Protein AF-M1EEL1-F1 (afdb_monomer_lite)

Sequence (291 aa):
METTVSRPVLSPTHINATASETFTVLQERMRIVEEQTSSLRDDLIMLDFGEKRGQLESPKCLEEPVSQNIISPIQNEVICSGKPDILWKNCEFLVNRMCRLESLIQSLKMNIFRLQTEKDLNPQKTAFLKDRLNAIQEEHSKDLKLLHLEVMNLRQQLRDVKEEEDKAQEEVQRLTATLEIASETKKNAAIIEEELKTTKRKMNLKTQELRRQLSQEKYLRESLEKSASAMLFKIQEMESTVEVERKQVQILQQNCVALRSSIQTTQDLLAQEQQKKGELETSISQLKSDL

Secondary structure (DSSP, 8-state):
------------------HHHHHHHHHHHHHHHHHHHHHHHHHHHHHS--S------------------------------S-HHHHHHHHHHHHHHHHHHHHHHHHHHHHHHHHHHHHHH-HHHHHHHHHHHHHHHHHHHHHHHHHHHHHHHHHHHHHHHHHHHHHHHHHHHHHHHHHHHHHHHHHHHHHHHHHHHHHHHHHHHHHHHHHHHHHHHHHHHHHHHHHHHHHHHHHHHHHHHHHHHHHHHHHHHHHHHHHHHHHHHHHHHHHHHHHHHHHHHHHHHHHHH--

Radius of gyration: 94.37 Å; chains: 1; bounding box: 181×40×252 Å

Structure (mmCIF, N/CA/C/O backbone):
data_AF-M1EEL1-F1
#
_entry.id   AF-M1EEL1-F1
#
loop_
_atom_site.group_PDB
_atom_site.id
_atom_site.type_symbol
_atom_site.label_atom_id
_atom_site.label_alt_id
_atom_site.label_comp_id
_atom_site.label_asym_id
_atom_site.label_entity_id
_atom_site.label_seq_id
_atom_site.pdbx_PDB_ins_code
_atom_site.Cartn_x
_atom_site.Cartn_y
_atom_site.Cartn_z
_atom_site.occupancy
_atom_site.B_iso_or_equiv
_atom_site.auth_seq_id
_atom_site.auth_comp_id
_atom_site.auth_asym_id
_atom_site.auth_atom_id
_atom_site.pdbx_PDB_model_num
ATOM 1 N N . MET A 1 1 ? 11.932 -1.147 -112.556 1.00 39.34 1 MET A N 1
ATOM 2 C CA . MET A 1 1 ? 13.192 -0.385 -112.443 1.00 39.34 1 MET A CA 1
ATOM 3 C C . MET A 1 1 ? 13.190 0.232 -111.059 1.00 39.34 1 MET A C 1
ATOM 5 O O . MET A 1 1 ? 12.215 0.889 -110.748 1.00 39.34 1 MET A O 1
ATOM 9 N N . GLU A 1 2 ? 14.106 0.033 -110.133 1.00 41.56 2 GLU A N 1
ATOM 10 C CA . GLU A 1 2 ? 15.265 -0.838 -109.954 1.00 41.56 2 GLU A CA 1
ATOM 11 C C . GLU A 1 2 ? 15.422 -0.892 -108.428 1.00 41.56 2 GLU A C 1
ATOM 13 O O . GLU A 1 2 ? 15.371 0.136 -107.756 1.00 41.56 2 GLU A O 1
ATOM 18 N N . THR A 1 3 ? 15.537 -2.088 -107.866 1.00 43.44 3 THR A N 1
ATOM 19 C CA . THR A 1 3 ? 15.833 -2.305 -106.450 1.00 43.44 3 THR A CA 1
ATOM 20 C C . THR A 1 3 ? 17.287 -1.927 -106.178 1.00 43.44 3 THR A C 1
ATOM 22 O O . THR A 1 3 ? 18.191 -2.704 -106.486 1.00 43.44 3 THR A O 1
ATOM 25 N N . THR A 1 4 ? 17.536 -0.760 -105.587 1.00 47.16 4 THR A N 1
ATOM 26 C CA . THR A 1 4 ? 18.852 -0.415 -105.038 1.00 47.16 4 THR A CA 1
ATOM 27 C C . THR A 1 4 ? 18.985 -1.002 -103.635 1.00 47.16 4 THR A C 1
ATOM 29 O O . THR A 1 4 ? 18.535 -0.454 -102.632 1.00 47.16 4 THR A O 1
ATOM 32 N N . VAL A 1 5 ? 19.587 -2.189 -103.574 1.00 43.41 5 VAL A N 1
ATOM 33 C CA . VAL A 1 5 ? 19.966 -2.857 -102.328 1.00 43.41 5 VAL A CA 1
ATOM 34 C C . VAL A 1 5 ? 21.185 -2.130 -101.758 1.00 43.41 5 VAL A C 1
ATOM 36 O O . VAL A 1 5 ? 22.318 -2.359 -102.179 1.00 43.41 5 VAL A O 1
ATOM 39 N N . SER A 1 6 ? 20.956 -1.223 -100.810 1.00 48.62 6 SER A N 1
ATOM 40 C CA . SER A 1 6 ? 22.028 -0.591 -100.039 1.00 48.62 6 SER A CA 1
ATOM 41 C C . SER A 1 6 ? 22.681 -1.633 -99.129 1.00 48.62 6 SER A C 1
ATOM 43 O O . SER A 1 6 ? 22.066 -2.156 -98.202 1.00 48.62 6 SER A O 1
ATOM 45 N N . ARG A 1 7 ? 23.936 -1.964 -99.439 1.00 47.84 7 ARG A N 1
ATOM 46 C CA . ARG A 1 7 ? 24.800 -2.898 -98.704 1.00 47.84 7 ARG A CA 1
ATOM 47 C C . ARG A 1 7 ? 24.886 -2.493 -97.219 1.00 47.84 7 ARG A C 1
ATOM 49 O O . ARG A 1 7 ? 25.080 -1.306 -96.954 1.00 47.84 7 ARG A O 1
ATOM 56 N N . PRO A 1 8 ? 24.806 -3.425 -96.251 1.00 48.38 8 PRO A N 1
ATOM 57 C CA . PRO A 1 8 ? 25.023 -3.090 -94.849 1.00 48.38 8 PRO A CA 1
ATOM 58 C C . PRO A 1 8 ? 26.448 -2.561 -94.676 1.00 48.38 8 PRO A C 1
ATOM 60 O O . PRO A 1 8 ? 27.414 -3.239 -95.038 1.00 48.38 8 PRO A O 1
ATOM 63 N N . VAL A 1 9 ? 26.584 -1.348 -94.142 1.00 46.69 9 VAL A N 1
ATOM 64 C CA . VAL A 1 9 ? 27.875 -0.831 -93.687 1.00 46.69 9 VAL A CA 1
ATOM 65 C C . VAL A 1 9 ? 28.239 -1.635 -92.445 1.00 46.69 9 VAL A C 1
ATOM 67 O O . VAL A 1 9 ? 27.630 -1.477 -91.391 1.00 46.69 9 VAL A O 1
ATOM 70 N N . LEU A 1 10 ? 29.198 -2.548 -92.591 1.00 39.78 10 LEU A N 1
ATOM 71 C CA . LEU A 1 10 ? 29.833 -3.204 -91.457 1.00 39.78 10 LEU A CA 1
ATOM 72 C C . LEU A 1 10 ? 30.597 -2.126 -90.685 1.00 39.78 10 LEU A C 1
ATOM 74 O O . LEU A 1 10 ? 31.664 -1.684 -91.110 1.00 39.78 10 LEU A O 1
ATOM 78 N N . SER A 1 11 ? 30.019 -1.670 -89.576 1.00 40.38 11 SER A N 1
ATOM 79 C CA . SER A 1 11 ? 30.713 -0.849 -88.589 1.00 40.38 11 SER A CA 1
ATOM 80 C C . SER A 1 11 ? 31.994 -1.577 -88.171 1.00 40.38 11 SER A C 1
ATOM 82 O O . SER A 1 11 ? 31.912 -2.771 -87.866 1.00 40.38 11 SER A O 1
ATOM 84 N N . PRO A 1 12 ? 33.167 -0.919 -88.141 1.00 38.28 12 PRO A N 1
ATOM 85 C CA . PRO A 1 12 ? 34.382 -1.555 -87.659 1.00 38.28 12 PRO A CA 1
ATOM 86 C C . PRO A 1 12 ? 34.146 -2.067 -86.239 1.00 38.28 12 PRO A C 1
ATOM 88 O O . PRO A 1 12 ? 33.848 -1.292 -85.329 1.00 38.28 12 PRO A O 1
ATOM 91 N N . THR A 1 13 ? 34.243 -3.381 -86.060 1.00 35.94 13 THR A N 1
ATOM 92 C CA . THR A 1 13 ? 34.217 -4.030 -84.755 1.00 35.94 13 THR A CA 1
ATOM 93 C C . THR A 1 13 ? 35.353 -3.433 -83.926 1.00 35.94 13 THR A C 1
ATOM 95 O O . THR A 1 13 ? 36.520 -3.750 -84.152 1.00 35.94 13 THR A O 1
ATOM 98 N N . HIS A 1 14 ? 35.032 -2.531 -82.995 1.00 46.16 14 HIS A N 1
ATOM 99 C CA . HIS A 1 14 ? 35.972 -2.071 -81.976 1.00 46.16 14 HIS A CA 1
ATOM 100 C C . HIS A 1 14 ? 36.248 -3.251 -81.044 1.00 46.16 14 HIS A C 1
ATOM 102 O O . HIS A 1 14 ? 35.584 -3.450 -80.028 1.00 46.16 14 HIS A O 1
ATOM 108 N N . ILE A 1 15 ? 37.212 -4.082 -81.434 1.00 39.94 15 ILE A N 1
ATOM 109 C CA . ILE A 1 15 ? 37.831 -5.052 -80.543 1.00 39.94 15 ILE A CA 1
ATOM 110 C C . ILE A 1 15 ? 38.619 -4.210 -7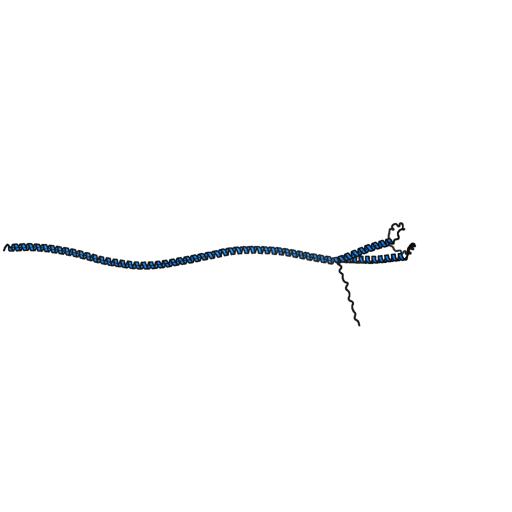9.540 1.00 39.94 15 ILE A C 1
ATOM 112 O O . ILE A 1 15 ? 39.737 -3.777 -79.813 1.00 39.94 15 ILE A O 1
ATOM 116 N N . ASN A 1 16 ? 37.986 -3.910 -78.406 1.00 44.41 16 ASN A N 1
ATOM 117 C CA . ASN A 1 16 ? 38.633 -3.324 -77.241 1.00 44.41 16 ASN A CA 1
ATOM 118 C C . ASN A 1 16 ? 39.598 -4.366 -76.664 1.00 44.41 16 ASN A C 1
ATOM 120 O O . ASN A 1 16 ? 39.286 -5.024 -75.677 1.00 44.41 16 ASN A O 1
ATOM 124 N N . ALA A 1 17 ? 40.755 -4.541 -77.300 1.00 46.72 17 ALA A N 1
ATOM 125 C CA . ALA A 1 17 ? 41.897 -5.132 -76.628 1.00 46.72 17 ALA A CA 1
ATOM 126 C C . ALA A 1 17 ? 42.249 -4.197 -75.467 1.00 46.72 17 ALA A C 1
ATOM 128 O O . ALA A 1 17 ? 42.464 -2.996 -75.665 1.00 46.72 17 ALA A O 1
ATOM 129 N N . THR A 1 18 ? 42.254 -4.724 -74.246 1.00 54.72 18 THR A N 1
ATOM 130 C CA . THR A 1 18 ? 42.588 -3.961 -73.039 1.00 54.72 18 THR A CA 1
ATOM 131 C C . THR A 1 18 ? 43.957 -3.301 -73.256 1.00 54.72 18 THR A C 1
ATOM 133 O O . THR A 1 18 ? 44.824 -3.892 -73.902 1.00 54.72 18 THR A O 1
ATOM 136 N N . ALA A 1 19 ? 44.201 -2.082 -72.754 1.00 61.38 19 ALA A N 1
ATOM 137 C CA . ALA A 1 19 ? 45.475 -1.374 -72.990 1.00 61.38 19 ALA A CA 1
ATOM 138 C C . ALA A 1 19 ? 46.714 -2.240 -72.657 1.00 61.38 19 ALA A C 1
ATOM 140 O O . ALA A 1 19 ? 47.739 -2.159 -73.331 1.00 61.38 19 ALA A O 1
ATOM 141 N N . SER A 1 20 ? 46.575 -3.133 -71.670 1.00 57.72 20 SER A N 1
ATOM 142 C CA . SER A 1 20 ? 47.573 -4.140 -71.297 1.00 57.72 20 SER A CA 1
ATOM 143 C C . SER A 1 20 ? 47.786 -5.223 -72.368 1.00 57.72 20 SER A C 1
ATOM 145 O O . SER A 1 20 ? 48.928 -5.532 -72.693 1.00 57.72 20 SER A O 1
ATOM 147 N N . GLU A 1 21 ? 46.726 -5.747 -72.982 1.00 65.81 21 GLU A N 1
ATOM 148 C CA . GLU A 1 21 ? 46.805 -6.766 -74.040 1.00 65.81 21 GLU A CA 1
ATOM 149 C C . GLU A 1 21 ? 47.429 -6.187 -75.320 1.00 65.81 21 GLU A C 1
ATOM 151 O O . GLU A 1 21 ? 48.332 -6.783 -75.906 1.00 65.81 21 GLU A O 1
ATOM 156 N N . THR A 1 22 ? 47.041 -4.966 -75.704 1.00 71.44 22 THR A N 1
ATOM 157 C CA . THR A 1 22 ? 47.619 -4.263 -76.866 1.00 71.44 22 THR A CA 1
ATOM 158 C C . THR A 1 22 ? 49.118 -4.000 -76.688 1.00 71.44 22 THR A C 1
ATOM 160 O O . THR A 1 22 ? 49.892 -4.130 -77.639 1.00 71.44 22 THR A O 1
ATOM 163 N N . PHE A 1 23 ? 49.544 -3.676 -75.464 1.00 77.50 23 PHE A N 1
ATOM 164 C CA . PHE A 1 23 ? 50.952 -3.470 -75.133 1.00 77.50 23 PHE A CA 1
ATOM 165 C C . PHE A 1 23 ? 51.772 -4.763 -75.263 1.00 77.50 23 PHE A C 1
ATOM 167 O O . PHE A 1 23 ? 52.839 -4.745 -75.875 1.00 77.50 23 PHE A O 1
ATOM 174 N N . THR A 1 24 ? 51.254 -5.896 -74.773 1.00 82.44 24 THR A N 1
ATOM 175 C CA . THR A 1 24 ? 51.952 -7.194 -74.880 1.00 82.44 24 THR A CA 1
ATOM 176 C C . THR A 1 24 ? 52.150 -7.647 -76.330 1.00 82.44 24 THR A C 1
ATOM 178 O O . THR A 1 24 ? 53.240 -8.078 -76.699 1.00 82.44 24 THR A O 1
ATOM 181 N N . VAL A 1 25 ? 51.139 -7.473 -77.191 1.00 85.12 25 VAL A N 1
ATOM 182 C CA . VAL A 1 25 ? 51.232 -7.814 -78.623 1.00 85.12 25 VAL A CA 1
ATOM 183 C C . VAL A 1 25 ? 52.229 -6.910 -79.354 1.00 85.12 25 VAL A C 1
ATOM 185 O O . VAL A 1 25 ? 52.955 -7.374 -80.235 1.00 85.12 25 VAL A O 1
ATOM 188 N N . LEU A 1 26 ? 52.285 -5.621 -79.004 1.00 86.94 26 LEU A N 1
ATOM 189 C CA . LEU A 1 26 ? 53.246 -4.687 -79.589 1.00 86.94 26 LEU A CA 1
ATOM 190 C C . LEU A 1 26 ? 54.686 -5.038 -79.192 1.00 86.94 26 LEU A C 1
ATOM 192 O O . LEU A 1 26 ? 55.566 -5.044 -80.051 1.00 86.94 26 LEU A O 1
ATOM 196 N N . GLN A 1 27 ? 54.906 -5.379 -77.922 1.00 87.81 27 GLN A N 1
ATOM 197 C CA . GLN A 1 27 ? 56.208 -5.791 -77.399 1.00 87.81 27 GLN A CA 1
ATOM 198 C C . GLN A 1 27 ? 56.733 -7.057 -78.091 1.00 87.81 27 GLN A C 1
ATOM 200 O O . GLN A 1 27 ? 57.901 -7.112 -78.472 1.00 87.81 27 GLN A O 1
ATOM 205 N N . GLU A 1 28 ? 55.870 -8.049 -78.310 1.00 90.06 28 GLU A N 1
ATOM 206 C CA . GLU A 1 28 ? 56.248 -9.276 -79.018 1.00 90.06 28 GLU A CA 1
ATOM 207 C C . GLU A 1 28 ? 56.627 -8.999 -80.479 1.00 90.06 28 GLU A C 1
ATOM 209 O O . GLU A 1 28 ? 57.643 -9.479 -80.976 1.00 90.06 28 GLU A O 1
ATOM 214 N N . ARG A 1 29 ? 55.866 -8.143 -81.171 1.00 88.94 29 ARG A N 1
ATOM 215 C CA . ARG A 1 29 ? 56.195 -7.746 -82.548 1.00 88.94 29 ARG A CA 1
ATOM 216 C C . ARG A 1 29 ? 57.507 -6.969 -82.643 1.00 88.94 29 ARG A C 1
ATOM 218 O O . ARG A 1 29 ? 58.224 -7.143 -83.624 1.00 88.94 29 ARG A O 1
ATOM 225 N N . MET A 1 30 ? 57.825 -6.131 -81.655 1.00 90.62 30 MET A N 1
ATOM 226 C CA . MET A 1 30 ? 59.124 -5.453 -81.581 1.00 90.62 30 MET A CA 1
ATOM 227 C C . MET A 1 30 ? 60.267 -6.460 -81.462 1.00 90.62 30 MET A C 1
ATOM 229 O O . MET A 1 30 ? 61.211 -6.380 -82.242 1.00 90.62 30 MET A O 1
ATOM 233 N N . ARG A 1 31 ? 60.136 -7.454 -80.575 1.00 92.38 31 ARG A N 1
ATOM 234 C CA . ARG A 1 31 ? 61.127 -8.528 -80.421 1.00 92.38 31 ARG A CA 1
ATOM 235 C C . ARG A 1 31 ? 61.349 -9.294 -81.727 1.00 92.38 31 ARG A C 1
ATOM 237 O O . ARG A 1 31 ? 62.488 -9.497 -82.133 1.00 92.38 31 ARG A O 1
ATOM 244 N N . ILE A 1 32 ? 60.267 -9.667 -82.414 1.00 90.56 32 ILE A N 1
ATOM 245 C CA . ILE A 1 32 ? 60.349 -10.351 -83.714 1.00 90.56 32 ILE A CA 1
ATOM 246 C C . ILE A 1 32 ? 61.098 -9.483 -84.729 1.00 90.56 32 ILE A C 1
ATOM 248 O O . ILE A 1 32 ? 61.941 -9.983 -85.466 1.00 90.56 32 ILE A O 1
ATOM 252 N N . VAL A 1 33 ? 60.824 -8.178 -84.777 1.00 92.06 33 VAL A N 1
ATOM 253 C CA . VAL A 1 33 ? 61.540 -7.260 -85.673 1.00 92.06 33 VAL A CA 1
ATOM 254 C C . VAL A 1 33 ? 63.023 -7.159 -85.308 1.00 92.06 33 VAL A C 1
ATOM 256 O O . VAL A 1 33 ? 63.852 -7.191 -86.213 1.00 92.06 33 VAL A O 1
ATOM 259 N N . GLU A 1 34 ? 63.385 -7.091 -84.028 1.00 91.25 34 GLU A N 1
ATOM 260 C CA . GLU A 1 34 ? 64.785 -7.081 -83.570 1.00 91.25 34 GLU A CA 1
ATOM 261 C C . GLU A 1 34 ? 65.537 -8.354 -83.987 1.00 91.25 34 GLU A C 1
ATOM 263 O O . GLU A 1 34 ? 66.653 -8.281 -84.512 1.00 91.25 34 GLU A O 1
ATOM 268 N N . GLU A 1 35 ? 64.904 -9.516 -83.828 1.00 92.44 35 GLU A N 1
ATOM 269 C CA . GLU A 1 35 ? 65.450 -10.812 -84.237 1.00 92.44 35 GLU A CA 1
ATOM 270 C C . GLU A 1 35 ? 65.590 -10.906 -85.764 1.00 92.44 35 GLU A C 1
ATOM 272 O O . GLU A 1 35 ? 66.657 -11.245 -86.279 1.00 92.44 35 GLU A O 1
ATOM 277 N N . GLN A 1 36 ? 64.552 -10.520 -86.512 1.00 90.31 36 GLN A N 1
ATOM 278 C CA . GLN A 1 36 ? 64.561 -10.522 -87.977 1.00 90.31 36 GLN A CA 1
ATOM 279 C C . GLN A 1 36 ? 65.584 -9.541 -88.559 1.00 90.31 36 GLN A C 1
ATOM 281 O O . GLN A 1 36 ? 66.192 -9.847 -89.587 1.00 90.31 36 GLN A O 1
ATOM 286 N N . THR A 1 37 ? 65.796 -8.398 -87.898 1.00 90.12 37 THR A N 1
ATOM 287 C CA . THR A 1 37 ? 66.831 -7.409 -88.243 1.00 90.12 37 THR A CA 1
ATOM 288 C C . THR A 1 37 ? 68.227 -7.961 -87.983 1.00 90.12 37 THR A C 1
ATOM 290 O O . THR A 1 37 ? 69.121 -7.783 -88.807 1.00 90.12 37 THR A O 1
ATOM 293 N N . SER A 1 38 ? 68.424 -8.638 -86.850 1.00 89.75 38 SER A N 1
ATOM 294 C CA . SER A 1 38 ? 69.710 -9.247 -86.494 1.00 89.75 38 SER A CA 1
ATOM 295 C C . SER A 1 38 ? 70.061 -10.372 -87.463 1.00 89.75 38 SER A C 1
ATOM 297 O O . SER A 1 38 ? 71.132 -10.355 -88.052 1.00 89.75 38 SER A O 1
ATOM 299 N N . SER A 1 39 ? 69.108 -11.253 -87.767 1.00 90.19 39 SER A N 1
ATOM 300 C CA . SER A 1 39 ? 69.320 -12.303 -88.763 1.00 90.19 39 SER A CA 1
ATOM 301 C C . SER A 1 39 ? 69.501 -11.749 -90.188 1.00 90.19 39 SER A C 1
ATOM 303 O O . SER A 1 39 ? 70.282 -12.307 -90.947 1.00 90.19 39 SER A O 1
ATOM 305 N N . LEU A 1 40 ? 68.848 -10.639 -90.568 1.00 88.00 40 LEU A N 1
ATOM 306 C CA . LEU A 1 40 ? 69.101 -9.990 -91.866 1.00 88.00 40 LEU A CA 1
ATOM 307 C C . LEU A 1 40 ? 70.526 -9.418 -91.939 1.00 88.00 40 LEU A C 1
ATOM 309 O O . LEU A 1 40 ? 71.156 -9.464 -92.991 1.00 88.00 40 LEU A O 1
ATOM 313 N N . ARG A 1 41 ? 71.035 -8.882 -90.826 1.00 85.44 41 ARG A N 1
ATOM 314 C CA . ARG A 1 41 ? 72.421 -8.415 -90.712 1.00 85.44 41 ARG A CA 1
ATOM 315 C C . ARG A 1 41 ? 73.402 -9.572 -90.865 1.00 85.44 41 ARG A C 1
ATOM 317 O O . ARG A 1 41 ? 74.374 -9.423 -91.594 1.00 85.44 41 ARG A O 1
ATOM 324 N N . ASP A 1 42 ? 73.134 -10.701 -90.221 1.00 87.19 42 ASP A N 1
ATOM 325 C CA . ASP A 1 42 ? 73.977 -11.892 -90.329 1.00 87.19 42 ASP A CA 1
ATOM 326 C C . ASP A 1 42 ? 73.990 -12.433 -91.769 1.00 87.19 42 ASP A C 1
ATOM 328 O O . ASP A 1 42 ? 75.058 -12.747 -92.291 1.00 87.19 42 ASP A O 1
ATOM 332 N N . ASP A 1 43 ? 72.839 -12.443 -92.455 1.00 84.69 43 ASP A N 1
ATOM 333 C CA . ASP A 1 43 ? 72.750 -12.797 -93.879 1.00 84.69 43 ASP A CA 1
ATOM 334 C C . ASP A 1 43 ? 73.552 -11.834 -94.772 1.00 84.69 43 ASP A C 1
ATOM 336 O O . ASP A 1 43 ? 74.221 -12.267 -95.711 1.00 84.69 43 ASP A O 1
ATOM 340 N N . LEU A 1 44 ? 73.510 -10.528 -94.481 1.00 81.88 44 LEU A N 1
ATOM 341 C CA . LEU A 1 44 ? 74.295 -9.514 -95.193 1.00 81.88 44 LEU A CA 1
ATOM 342 C C . LEU A 1 44 ? 75.803 -9.696 -94.968 1.00 81.88 44 LEU A C 1
ATOM 344 O O . LEU A 1 44 ? 76.566 -9.578 -95.921 1.00 81.88 44 LEU A O 1
ATOM 348 N N . ILE A 1 45 ? 76.225 -10.022 -93.742 1.00 81.94 45 ILE A N 1
ATOM 349 C CA . ILE A 1 45 ? 77.628 -10.312 -93.399 1.00 81.94 45 ILE A CA 1
ATOM 350 C C . ILE A 1 45 ? 78.101 -11.597 -94.091 1.00 81.94 45 ILE A C 1
ATOM 352 O O . ILE A 1 45 ? 79.220 -11.656 -94.585 1.00 81.94 45 ILE A O 1
ATOM 356 N N . MET A 1 46 ? 77.254 -12.624 -94.160 1.00 76.06 46 MET A N 1
ATOM 357 C CA . MET A 1 46 ? 77.567 -13.901 -94.811 1.00 76.06 46 MET A CA 1
ATOM 358 C C . MET A 1 46 ? 77.764 -13.760 -96.329 1.00 76.06 46 MET A C 1
ATOM 360 O O . MET A 1 46 ? 78.528 -14.514 -96.931 1.00 76.06 46 MET A O 1
ATOM 364 N N . LEU A 1 47 ? 77.067 -12.806 -96.952 1.00 69.25 47 LEU A N 1
ATOM 365 C CA . LEU A 1 47 ? 77.212 -12.475 -98.371 1.00 69.25 47 LEU A CA 1
ATOM 366 C C . LEU A 1 47 ? 78.403 -11.547 -98.653 1.00 69.25 47 LEU A C 1
ATOM 368 O O . LEU A 1 47 ? 78.790 -11.403 -99.815 1.00 69.25 47 LEU A O 1
ATOM 372 N N . ASP A 1 48 ? 79.000 -10.955 -97.616 1.00 60.09 48 ASP A N 1
ATOM 373 C CA . ASP A 1 48 ? 80.249 -10.211 -97.713 1.00 60.09 48 ASP A CA 1
ATOM 374 C C . ASP A 1 48 ? 81.404 -11.220 -97.845 1.00 60.09 48 ASP A C 1
ATOM 376 O O . ASP A 1 48 ? 81.840 -11.859 -96.886 1.00 60.09 48 ASP A O 1
ATOM 380 N N . PHE A 1 49 ? 81.851 -11.449 -99.082 1.00 51.25 49 PHE A N 1
ATOM 381 C CA . PHE A 1 49 ? 82.954 -12.355 -99.400 1.00 51.25 49 PHE A CA 1
ATOM 382 C C . PHE A 1 49 ? 84.222 -11.946 -98.630 1.00 51.25 49 PHE A C 1
ATOM 384 O O . PHE A 1 49 ? 84.900 -10.979 -98.979 1.00 51.25 49 PHE A O 1
ATOM 391 N N . GLY A 1 50 ? 84.548 -12.701 -97.581 1.00 43.62 50 GLY A N 1
ATOM 392 C CA . GLY A 1 50 ? 85.734 -12.484 -96.760 1.00 43.62 50 GLY A CA 1
ATOM 393 C C . GLY A 1 50 ? 87.054 -12.620 -97.531 1.00 43.62 50 GLY A C 1
ATOM 394 O O . GLY A 1 50 ? 87.208 -13.485 -98.389 1.00 43.62 50 GLY A O 1
ATOM 395 N N . GLU A 1 51 ? 88.016 -11.781 -97.123 1.00 43.59 51 GLU A N 1
ATOM 396 C CA . GLU A 1 51 ? 89.457 -11.801 -97.438 1.00 43.59 51 GLU A CA 1
ATOM 397 C C . GLU A 1 51 ? 89.932 -11.214 -98.786 1.00 43.59 51 GLU A C 1
ATOM 399 O O . GLU A 1 51 ? 90.485 -11.902 -99.640 1.00 43.59 51 GLU A O 1
ATOM 404 N N . LYS A 1 52 ? 89.829 -9.880 -98.931 1.00 48.66 52 LYS A N 1
ATOM 405 C CA . LYS A 1 52 ? 90.956 -8.957 -99.245 1.00 48.66 52 LYS A CA 1
ATOM 406 C C . LYS A 1 52 ? 90.440 -7.552 -99.582 1.00 48.66 52 LYS A C 1
ATOM 408 O O . LYS A 1 52 ? 90.249 -7.197 -100.742 1.00 48.66 52 LYS A O 1
ATOM 413 N N . ARG A 1 53 ? 90.353 -6.683 -98.578 1.00 43.91 53 ARG A N 1
ATOM 414 C CA . ARG A 1 53 ? 90.637 -5.260 -98.792 1.00 43.91 53 ARG A CA 1
ATOM 415 C C . ARG A 1 53 ? 91.344 -4.734 -97.551 1.00 43.91 53 ARG A C 1
ATOM 417 O O . ARG A 1 53 ? 90.744 -4.567 -96.497 1.00 43.91 53 ARG A O 1
ATOM 424 N N . GLY A 1 54 ? 92.661 -4.592 -97.674 1.00 36.47 54 GLY A N 1
ATOM 425 C CA . GLY A 1 54 ? 93.467 -3.900 -96.682 1.00 36.47 54 GLY A CA 1
ATOM 426 C C . GLY A 1 54 ? 93.030 -2.441 -96.566 1.00 36.47 54 GLY A C 1
ATOM 427 O O . GLY A 1 54 ? 92.580 -1.856 -97.547 1.00 36.47 54 GLY A O 1
ATOM 428 N N . GLN A 1 55 ? 93.162 -1.922 -95.345 1.00 44.66 55 GLN A N 1
ATOM 429 C CA . GLN A 1 55 ? 93.305 -0.512 -94.973 1.00 44.66 55 GLN A CA 1
ATOM 430 C C . GLN A 1 55 ? 92.574 0.502 -95.864 1.00 44.66 55 GLN A C 1
ATOM 432 O O . GLN A 1 55 ? 93.097 0.962 -96.875 1.00 44.66 55 GLN A O 1
ATOM 437 N N . LEU A 1 56 ? 91.423 0.965 -95.386 1.00 39.25 56 LEU A N 1
ATOM 438 C CA . LEU A 1 56 ? 91.032 2.351 -95.594 1.00 39.25 56 LEU A CA 1
ATOM 439 C C . LEU A 1 56 ? 90.740 2.965 -94.231 1.00 39.25 56 LEU A C 1
ATOM 441 O O . LEU A 1 56 ? 89.786 2.610 -93.541 1.00 39.25 56 LEU A O 1
ATOM 445 N N . GLU A 1 57 ? 91.660 3.839 -93.839 1.00 32.69 57 GLU A N 1
ATOM 446 C CA . GLU A 1 57 ? 91.487 4.804 -92.769 1.00 32.69 57 GLU A CA 1
ATOM 447 C C . GLU A 1 57 ? 90.197 5.609 -92.956 1.00 32.69 57 GLU A C 1
ATOM 449 O O . GLU A 1 57 ? 89.692 5.803 -94.062 1.00 32.69 57 GLU A O 1
ATOM 454 N N . SER A 1 58 ? 89.694 6.099 -91.827 1.00 38.31 58 SER A N 1
ATOM 455 C CA . SER A 1 58 ? 88.563 7.013 -91.708 1.00 38.31 58 SER A CA 1
ATOM 456 C C . SER A 1 58 ? 88.631 8.193 -92.694 1.00 38.31 58 SER A C 1
ATOM 458 O O . SER A 1 58 ? 89.545 9.014 -92.585 1.00 38.31 58 SER A O 1
ATOM 460 N N . PRO A 1 59 ? 87.617 8.391 -93.557 1.00 34.66 59 PRO A N 1
ATOM 461 C CA . PRO A 1 59 ? 87.341 9.694 -94.129 1.00 34.66 59 PRO A CA 1
ATOM 462 C C . PRO A 1 59 ? 86.491 10.474 -93.127 1.00 34.66 59 PRO A C 1
ATOM 464 O O . PRO A 1 59 ? 85.298 10.229 -92.934 1.00 34.66 59 PRO A O 1
ATOM 467 N N . LYS A 1 60 ? 87.141 11.429 -92.464 1.00 30.11 60 LYS A N 1
ATOM 468 C CA . LYS A 1 60 ? 86.461 12.602 -91.928 1.00 30.11 60 LYS A CA 1
ATOM 469 C C . LYS A 1 60 ? 85.685 13.301 -93.044 1.00 30.11 60 LYS A C 1
ATOM 471 O O . LYS A 1 60 ? 86.188 13.446 -94.151 1.00 30.11 60 LYS A O 1
ATOM 476 N N . CYS A 1 61 ? 84.581 13.891 -92.600 1.00 27.78 61 CYS A N 1
ATOM 477 C CA . CYS A 1 61 ? 83.861 15.011 -93.192 1.00 27.78 61 CYS A CA 1
ATOM 478 C C . CYS A 1 61 ? 82.998 14.733 -94.426 1.00 27.78 61 CYS A C 1
ATOM 480 O O . CYS A 1 61 ? 83.500 14.569 -95.526 1.00 27.78 61 CYS A O 1
ATOM 482 N N . LEU A 1 62 ? 81.688 14.858 -94.167 1.00 40.72 62 LEU A N 1
ATOM 483 C CA . LEU A 1 62 ? 80.823 15.896 -94.740 1.00 40.72 62 LEU A CA 1
ATOM 484 C C . LEU A 1 62 ? 80.790 15.981 -96.260 1.00 40.72 62 LEU A C 1
ATOM 486 O O . LEU A 1 62 ? 81.741 16.446 -96.869 1.00 40.72 62 LEU A O 1
ATOM 490 N N . GLU A 1 63 ? 79.599 15.780 -96.811 1.00 28.53 63 GLU A N 1
ATOM 491 C CA . GLU A 1 63 ? 79.171 16.598 -97.937 1.00 28.53 63 GLU A CA 1
ATOM 492 C C . GLU A 1 63 ? 77.646 16.747 -97.931 1.00 28.53 63 GLU A C 1
ATOM 494 O O . GLU A 1 63 ? 76.897 15.799 -98.133 1.00 28.53 63 GLU A O 1
ATOM 499 N N . GLU A 1 64 ? 77.187 17.973 -97.706 1.00 35.44 64 GLU A N 1
ATOM 500 C CA . GLU A 1 64 ? 76.525 18.675 -98.804 1.00 35.44 64 GLU A CA 1
ATOM 501 C C . GLU A 1 64 ? 77.480 19.813 -99.198 1.00 35.44 64 GLU A C 1
ATOM 503 O O . GLU A 1 64 ? 78.002 20.485 -98.302 1.00 35.44 64 GLU A O 1
ATOM 508 N N . PRO A 1 65 ? 77.778 20.005 -100.498 1.00 43.59 65 PRO A N 1
ATOM 509 C CA . PRO A 1 65 ? 76.752 20.423 -101.446 1.00 43.59 65 PRO A CA 1
ATOM 510 C C . PRO A 1 65 ? 76.791 19.761 -102.837 1.00 43.59 65 PRO A C 1
ATOM 512 O O . PRO A 1 65 ? 77.723 19.085 -103.257 1.00 43.59 65 PRO A O 1
ATOM 515 N N . VAL A 1 66 ? 75.712 20.054 -103.558 1.00 42.56 66 VAL A N 1
ATOM 516 C CA . VAL A 1 66 ? 75.396 19.780 -104.961 1.00 42.56 66 VAL A CA 1
ATOM 517 C C . VAL A 1 66 ? 76.589 19.943 -105.915 1.00 42.56 66 VAL A C 1
ATOM 519 O O . VAL A 1 66 ? 76.971 21.050 -106.287 1.00 42.56 66 VAL A O 1
ATOM 522 N N . SER A 1 67 ? 77.075 18.816 -106.430 1.00 44.78 67 SER A N 1
ATOM 523 C CA . SER A 1 67 ? 77.539 18.686 -107.812 1.00 44.78 67 SER A CA 1
ATOM 524 C C . SER A 1 67 ? 77.222 17.268 -108.288 1.00 44.78 67 SER A C 1
ATOM 526 O O . SER A 1 67 ? 77.594 16.273 -107.670 1.00 44.78 67 SER A O 1
ATOM 528 N N . GLN A 1 68 ? 76.416 17.184 -109.346 1.00 46.84 68 GLN A N 1
ATOM 529 C CA . GLN A 1 68 ? 75.984 15.935 -109.963 1.00 46.84 68 GLN A CA 1
ATOM 530 C C . GLN A 1 68 ? 77.179 15.288 -110.665 1.00 46.84 68 GLN A C 1
ATOM 532 O O . GLN A 1 68 ? 77.390 15.464 -111.864 1.00 46.84 68 GLN A O 1
ATOM 537 N N . ASN A 1 69 ? 77.964 14.532 -109.901 1.00 36.97 69 ASN A N 1
ATOM 538 C CA . ASN A 1 69 ? 78.892 13.570 -110.462 1.00 36.97 69 ASN A CA 1
ATOM 539 C C . ASN A 1 69 ? 78.075 12.412 -111.024 1.00 36.97 69 ASN A C 1
ATOM 541 O O . ASN A 1 69 ? 77.428 11.654 -110.304 1.00 36.97 69 ASN A O 1
ATOM 545 N N . ILE A 1 70 ? 78.099 12.335 -112.350 1.00 41.25 70 ILE A N 1
ATOM 546 C CA . ILE A 1 70 ? 77.726 11.180 -113.153 1.00 41.25 70 ILE A CA 1
ATOM 547 C C . ILE A 1 70 ? 78.357 9.949 -112.495 1.00 41.25 70 ILE A C 1
ATOM 549 O O . ILE A 1 70 ? 79.572 9.765 -112.540 1.00 41.25 70 ILE A O 1
ATOM 553 N N . ILE A 1 71 ? 77.526 9.135 -111.841 1.00 44.06 71 ILE A N 1
ATOM 554 C CA . ILE A 1 71 ? 77.929 7.839 -111.305 1.00 44.06 71 ILE A CA 1
ATOM 555 C C . ILE A 1 71 ? 78.177 6.956 -112.525 1.00 44.06 71 ILE A C 1
ATOM 557 O O . ILE A 1 71 ? 77.245 6.467 -113.165 1.00 44.06 71 ILE A O 1
ATOM 561 N N . SER A 1 72 ? 79.444 6.824 -112.902 1.00 43.44 72 SER A N 1
ATOM 562 C CA . SER A 1 72 ? 79.882 5.824 -113.864 1.00 43.44 72 SER A CA 1
ATOM 563 C C . SER A 1 72 ? 79.525 4.433 -113.325 1.00 43.44 72 SER A C 1
ATOM 565 O O . SER A 1 72 ? 79.604 4.209 -112.112 1.00 43.44 72 SER A O 1
ATOM 567 N N . PRO A 1 73 ? 79.121 3.474 -114.178 1.00 38.25 73 PRO A N 1
ATOM 568 C CA . PRO A 1 73 ? 78.913 2.111 -113.720 1.00 38.25 73 PRO A CA 1
ATOM 569 C C . PRO A 1 73 ? 80.242 1.625 -113.152 1.00 38.25 73 PRO A C 1
ATOM 571 O O . PRO A 1 73 ? 81.249 1.619 -113.863 1.00 38.25 73 PRO A O 1
ATOM 574 N N . ILE A 1 74 ? 80.258 1.237 -111.879 1.00 46.19 74 ILE A N 1
ATOM 575 C CA . ILE A 1 74 ? 81.382 0.498 -111.313 1.00 46.19 74 ILE A CA 1
ATOM 576 C C . ILE A 1 74 ? 81.472 -0.789 -112.136 1.00 46.19 74 ILE A C 1
ATOM 578 O O . ILE A 1 74 ? 80.678 -1.712 -111.954 1.00 46.19 74 ILE A O 1
ATOM 582 N N . GLN A 1 75 ? 82.406 -0.830 -113.088 1.00 38.66 75 GLN A N 1
ATOM 583 C CA . GLN A 1 75 ? 82.835 -2.061 -113.736 1.00 38.66 75 GLN A CA 1
ATOM 584 C C . GLN A 1 75 ? 83.579 -2.876 -112.681 1.00 38.66 75 GLN A C 1
ATOM 586 O O . GLN A 1 75 ? 84.800 -2.838 -112.569 1.00 38.66 75 GLN A O 1
ATOM 591 N N . ASN A 1 76 ? 82.813 -3.586 -111.858 1.00 42.28 76 ASN A N 1
ATOM 592 C CA . ASN A 1 76 ? 83.337 -4.672 -111.057 1.00 42.28 76 ASN A CA 1
ATOM 593 C C . ASN A 1 76 ? 83.534 -5.862 -112.003 1.00 42.28 76 ASN A C 1
ATOM 595 O O . ASN A 1 76 ? 82.687 -6.748 -112.091 1.00 42.28 76 ASN A O 1
ATOM 599 N N . GLU A 1 77 ? 84.678 -5.911 -112.686 1.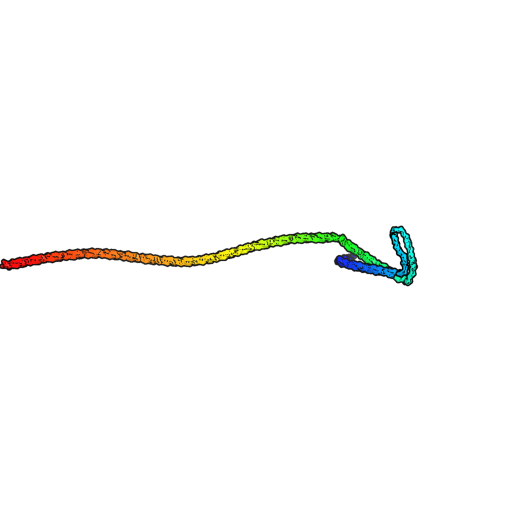00 43.38 77 GLU A N 1
ATOM 600 C CA . GLU A 1 77 ? 85.285 -7.197 -113.039 1.00 43.38 77 GLU A CA 1
ATOM 601 C C . GLU A 1 77 ? 85.786 -7.851 -111.745 1.00 43.38 77 GLU A C 1
ATOM 603 O O . GLU A 1 77 ? 86.975 -7.950 -111.454 1.00 43.38 77 GLU A O 1
ATOM 608 N N . VAL A 1 78 ? 84.832 -8.279 -110.920 1.00 44.56 78 VAL A N 1
ATOM 609 C CA . VAL A 1 78 ? 85.065 -9.303 -109.915 1.00 44.56 78 VAL A CA 1
ATOM 610 C C . VAL A 1 78 ? 84.776 -10.606 -110.636 1.00 44.56 78 VAL A C 1
ATOM 612 O O . VAL A 1 78 ? 83.626 -10.925 -110.932 1.00 44.56 78 VAL A O 1
ATOM 615 N N . ILE A 1 79 ? 85.833 -11.347 -110.966 1.00 37.88 79 ILE A N 1
ATOM 616 C CA . ILE A 1 79 ? 85.716 -12.730 -111.427 1.00 37.88 79 ILE A CA 1
ATOM 617 C C . ILE A 1 79 ? 85.189 -13.541 -110.237 1.00 37.88 79 ILE A C 1
ATOM 619 O O . ILE A 1 79 ? 85.940 -14.121 -109.456 1.00 37.88 79 ILE A O 1
ATOM 623 N N . CYS A 1 80 ? 83.869 -13.543 -110.066 1.00 42.19 80 CYS A N 1
ATOM 624 C CA . CYS A 1 80 ? 83.175 -14.466 -109.191 1.00 42.19 80 CYS A CA 1
ATOM 625 C C . CYS A 1 80 ? 83.224 -15.840 -109.858 1.00 42.19 80 CYS A C 1
ATOM 627 O O . CYS A 1 80 ? 82.502 -16.114 -110.815 1.00 42.19 80 CYS A O 1
ATOM 629 N N . SER A 1 81 ? 84.063 -16.730 -109.338 1.00 44.81 81 SER A N 1
ATOM 630 C CA . SER A 1 81 ? 84.054 -18.158 -109.672 1.00 44.81 81 SER A CA 1
ATOM 631 C C . SER A 1 81 ? 82.810 -18.856 -109.073 1.00 44.81 81 SER A C 1
ATOM 633 O O . SER A 1 81 ? 82.925 -19.800 -108.294 1.00 44.81 81 SER A O 1
ATOM 635 N N . GLY A 1 82 ? 81.603 -18.379 -109.401 1.00 54.72 82 GLY A N 1
ATOM 636 C CA . GLY A 1 82 ? 80.321 -18.887 -108.904 1.00 54.72 82 GLY A CA 1
ATOM 637 C C . GLY A 1 82 ? 79.149 -18.488 -109.812 1.00 54.72 82 GLY A C 1
ATOM 638 O O . GLY A 1 82 ? 79.177 -17.436 -110.442 1.00 54.72 82 GLY A O 1
ATOM 639 N N . LYS A 1 83 ? 78.124 -19.348 -109.924 1.00 54.53 83 LYS A N 1
ATOM 640 C CA . LYS A 1 83 ? 77.009 -19.212 -110.887 1.00 54.53 83 LYS A CA 1
ATOM 641 C C . LYS A 1 83 ? 76.262 -17.861 -110.726 1.00 54.53 83 LYS A C 1
ATOM 643 O O . LYS A 1 83 ? 75.675 -17.644 -109.665 1.00 54.53 83 LYS A O 1
ATOM 648 N N . PRO A 1 84 ? 76.177 -17.003 -111.764 1.00 61.16 84 PRO A N 1
ATOM 649 C CA . PRO A 1 84 ? 75.570 -15.664 -111.671 1.00 61.16 84 PRO A CA 1
ATOM 650 C C . PRO A 1 84 ? 74.066 -15.676 -111.337 1.00 61.16 84 PRO A C 1
ATOM 652 O O . PRO A 1 84 ? 73.578 -14.773 -110.664 1.00 61.16 84 PRO A O 1
ATOM 655 N N . ASP A 1 85 ? 73.342 -16.735 -111.717 1.00 64.62 85 ASP A N 1
ATOM 656 C CA . ASP A 1 85 ? 71.907 -16.907 -111.426 1.00 64.62 85 ASP A CA 1
ATOM 657 C C . ASP A 1 85 ? 71.606 -17.117 -109.922 1.00 64.62 85 ASP A C 1
ATOM 659 O O . ASP A 1 85 ? 70.497 -16.867 -109.458 1.00 64.62 85 ASP A O 1
ATOM 663 N N . ILE A 1 86 ? 72.599 -17.551 -109.133 1.00 69.94 86 ILE A N 1
ATOM 664 C CA . ILE A 1 86 ? 72.456 -17.772 -107.682 1.00 69.94 86 ILE A CA 1
ATOM 665 C C . ILE A 1 86 ? 72.636 -16.457 -106.910 1.00 69.94 86 ILE A C 1
ATOM 667 O O . ILE A 1 86 ? 71.905 -16.195 -105.958 1.00 69.94 86 ILE A O 1
ATOM 671 N N . LEU A 1 87 ? 73.565 -15.601 -107.345 1.00 72.00 87 LEU A N 1
ATOM 672 C CA . LEU A 1 87 ? 73.827 -14.308 -106.705 1.00 72.00 87 LEU A CA 1
ATOM 673 C C . LEU A 1 87 ? 72.639 -13.352 -106.850 1.00 72.00 87 LEU A C 1
ATOM 675 O O . LEU A 1 87 ? 72.234 -12.730 -105.872 1.00 72.00 87 LEU A O 1
ATOM 679 N N . TRP A 1 88 ? 72.028 -13.295 -108.037 1.00 76.38 88 TRP A N 1
ATOM 680 C CA . TRP A 1 88 ? 70.841 -12.471 -108.276 1.00 76.38 88 TRP A CA 1
ATOM 681 C C . TRP A 1 88 ? 69.659 -12.875 -107.383 1.00 76.38 88 TRP A C 1
ATOM 683 O O . TRP A 1 88 ? 69.059 -12.021 -106.734 1.00 76.38 88 TRP A O 1
ATOM 693 N N . LYS A 1 89 ? 69.376 -14.181 -107.272 1.00 80.38 89 LYS A N 1
ATOM 694 C CA . LYS A 1 89 ? 68.317 -14.716 -106.397 1.00 80.38 89 LYS A CA 1
ATOM 695 C C . LYS A 1 89 ? 68.569 -14.411 -104.917 1.00 80.38 89 LYS A C 1
ATOM 697 O O . LYS A 1 89 ? 67.622 -14.117 -104.191 1.00 80.38 89 LYS A O 1
ATOM 702 N N . ASN A 1 90 ? 69.828 -14.428 -104.475 1.00 80.62 90 ASN A N 1
ATOM 703 C CA . ASN A 1 90 ? 70.197 -14.057 -103.106 1.00 80.62 90 ASN A CA 1
ATOM 704 C C . ASN A 1 90 ? 69.979 -12.558 -102.843 1.00 80.62 90 ASN A C 1
ATOM 706 O O . ASN A 1 90 ? 69.417 -12.193 -101.810 1.00 80.62 90 ASN A O 1
ATOM 710 N N . CYS A 1 91 ? 70.354 -11.688 -103.786 1.00 81.25 91 CYS A N 1
ATOM 711 C CA . CYS A 1 91 ? 70.083 -10.253 -103.689 1.00 81.25 91 CYS A CA 1
ATOM 712 C C . CYS A 1 91 ? 68.576 -9.951 -103.702 1.00 81.25 91 CYS A C 1
ATOM 714 O O . CYS A 1 91 ? 68.100 -9.167 -102.885 1.00 81.25 91 CYS A O 1
ATOM 716 N N . GLU A 1 92 ? 67.806 -10.602 -104.576 1.00 84.88 92 GLU A N 1
ATOM 717 C CA . GLU A 1 92 ? 66.347 -10.466 -104.637 1.00 84.88 92 GLU A CA 1
ATOM 718 C C . GLU A 1 92 ? 65.676 -10.923 -103.331 1.00 84.88 92 GLU A C 1
ATOM 720 O O . GLU A 1 92 ? 64.768 -10.258 -102.824 1.00 84.88 92 GLU A O 1
ATOM 725 N N . PHE A 1 93 ? 66.142 -12.026 -102.740 1.00 86.44 93 PHE A N 1
ATOM 726 C CA . PHE A 1 93 ? 65.668 -12.502 -101.441 1.00 86.44 93 PHE A CA 1
ATOM 727 C C . PHE A 1 93 ? 65.952 -11.492 -100.321 1.00 86.44 93 PHE A C 1
ATOM 729 O O . PHE A 1 93 ? 65.043 -11.158 -99.557 1.00 86.44 93 PHE A O 1
ATOM 736 N N . LEU A 1 94 ? 67.176 -10.958 -100.251 1.00 86.81 94 LEU A N 1
ATOM 737 C CA . LEU A 1 94 ? 67.551 -9.945 -99.264 1.00 86.81 94 LEU A CA 1
ATOM 738 C C . LEU A 1 94 ? 66.722 -8.670 -99.391 1.00 86.81 94 LEU A C 1
ATOM 740 O O . LEU A 1 94 ? 66.231 -8.164 -98.386 1.00 86.81 94 LEU A O 1
ATOM 744 N N . VAL A 1 95 ? 66.544 -8.155 -100.610 1.00 87.38 95 VAL A N 1
ATOM 745 C CA . VAL A 1 95 ? 65.759 -6.936 -100.849 1.00 87.38 95 VAL A CA 1
ATOM 746 C C . VAL A 1 95 ? 64.308 -7.157 -100.431 1.00 87.38 95 VAL A C 1
ATOM 748 O O . VAL A 1 95 ? 63.762 -6.359 -99.674 1.00 87.38 95 VAL A O 1
ATOM 751 N N . ASN A 1 96 ? 63.698 -8.282 -100.814 1.00 89.50 96 ASN A N 1
ATOM 752 C CA . ASN A 1 96 ? 62.339 -8.622 -100.385 1.00 89.50 96 ASN A CA 1
ATOM 753 C C . ASN A 1 96 ? 62.220 -8.756 -98.858 1.00 89.50 96 ASN A C 1
ATOM 755 O O . ASN A 1 96 ? 61.231 -8.313 -98.267 1.00 89.50 96 ASN A O 1
ATOM 759 N N . ARG A 1 97 ? 63.222 -9.352 -98.203 1.00 89.94 97 ARG A N 1
ATOM 760 C CA . ARG A 1 97 ? 63.281 -9.482 -96.743 1.00 89.94 97 ARG A CA 1
ATOM 761 C C . ARG A 1 97 ? 63.435 -8.117 -96.063 1.00 89.94 97 ARG A C 1
ATOM 763 O O . ARG A 1 97 ? 62.723 -7.840 -95.099 1.00 89.94 97 ARG A O 1
ATOM 770 N N . MET A 1 98 ? 64.287 -7.249 -96.599 1.00 89.44 98 MET A N 1
ATOM 771 C CA . MET A 1 98 ? 64.494 -5.880 -96.129 1.00 89.44 98 MET A CA 1
ATOM 772 C C . MET A 1 98 ? 63.224 -5.035 -96.276 1.00 89.44 98 MET A C 1
ATOM 774 O O . MET A 1 98 ? 62.810 -4.406 -95.309 1.00 89.44 98 MET A O 1
ATOM 778 N N . CYS A 1 99 ? 62.536 -5.092 -97.420 1.00 89.75 99 CYS A N 1
ATOM 779 C CA . CYS A 1 99 ? 61.277 -4.368 -97.634 1.00 89.75 99 CYS A CA 1
ATOM 780 C C . CYS A 1 99 ? 60.159 -4.836 -96.684 1.00 89.75 99 CYS A C 1
ATOM 782 O O . CYS A 1 99 ? 59.361 -4.030 -96.194 1.00 89.75 99 CYS A O 1
ATOM 784 N N . ARG A 1 100 ? 60.091 -6.141 -96.380 1.00 91.00 100 ARG A N 1
ATOM 785 C CA . ARG A 1 100 ? 59.150 -6.677 -95.378 1.00 91.00 100 ARG A CA 1
ATOM 786 C C . ARG A 1 100 ? 59.476 -6.171 -93.977 1.00 91.00 100 ARG A C 1
ATOM 788 O O . ARG A 1 100 ? 58.569 -5.772 -93.249 1.00 91.00 100 ARG A O 1
ATOM 795 N N . LEU A 1 101 ? 60.755 -6.168 -93.612 1.00 91.38 101 LEU A N 1
ATOM 796 C CA . LEU A 1 101 ? 61.222 -5.665 -92.326 1.00 91.38 101 LEU A CA 1
ATOM 797 C C . LEU A 1 101 ? 60.957 -4.161 -92.181 1.00 91.38 101 LEU A C 1
ATOM 799 O O . LEU A 1 101 ? 60.446 -3.725 -91.154 1.00 91.38 101 LEU A O 1
ATOM 803 N N . GLU A 1 102 ? 61.212 -3.385 -93.231 1.00 90.50 102 GLU A N 1
ATOM 804 C CA . GLU A 1 102 ? 60.893 -1.961 -93.297 1.00 90.50 102 GLU A CA 1
ATOM 805 C C . GLU A 1 102 ? 59.395 -1.721 -93.082 1.00 90.50 102 GLU A C 1
ATOM 807 O O . GLU A 1 102 ? 59.011 -0.920 -92.231 1.00 90.50 102 GLU A O 1
ATOM 812 N N . SER A 1 103 ? 58.538 -2.479 -93.770 1.00 91.12 103 SER A N 1
ATOM 813 C CA . SER A 1 103 ? 57.082 -2.388 -93.605 1.00 91.12 103 SER A CA 1
ATOM 814 C C . SER A 1 103 ? 56.642 -2.676 -92.161 1.00 91.12 103 SER A C 1
ATOM 816 O O . SER A 1 103 ? 55.773 -1.984 -91.619 1.00 91.12 103 SER A O 1
ATOM 818 N N . LEU A 1 104 ? 57.260 -3.665 -91.505 1.00 90.38 104 LEU A N 1
ATOM 819 C CA . LEU A 1 104 ? 57.002 -3.985 -90.098 1.00 90.38 104 LEU A CA 1
ATOM 820 C C . LEU A 1 104 ? 57.467 -2.865 -89.160 1.00 90.38 104 LEU A C 1
ATOM 822 O O . LEU A 1 104 ? 56.710 -2.464 -88.275 1.00 90.38 104 LEU A O 1
ATOM 826 N N . ILE A 1 105 ? 58.666 -2.318 -89.376 1.00 91.62 105 ILE A N 1
ATOM 827 C CA . ILE A 1 105 ? 59.211 -1.200 -88.594 1.00 91.62 105 ILE A CA 1
ATOM 828 C C . ILE A 1 105 ? 58.313 0.034 -88.722 1.00 91.62 105 ILE A C 1
ATOM 830 O O . ILE A 1 105 ? 57.974 0.651 -87.711 1.00 91.62 105 ILE A O 1
ATOM 834 N N . GLN A 1 106 ? 57.864 0.375 -89.934 1.00 92.56 106 GLN A N 1
ATOM 835 C CA . GLN A 1 106 ? 56.956 1.506 -90.141 1.00 92.56 106 GLN A CA 1
ATOM 836 C C . GLN A 1 106 ? 55.607 1.283 -89.439 1.00 92.56 106 GLN A C 1
ATOM 838 O O . GLN A 1 106 ? 55.083 2.196 -88.799 1.00 92.56 106 GLN A O 1
ATOM 843 N N . SER A 1 107 ? 55.062 0.061 -89.475 1.00 91.75 107 SER A N 1
ATOM 844 C CA . SER A 1 107 ? 53.832 -0.279 -88.746 1.00 91.75 107 SER A CA 1
ATOM 845 C C . SER A 1 107 ? 54.000 -0.160 -87.225 1.00 91.75 107 SER A C 1
ATOM 847 O O . SER A 1 107 ? 53.139 0.408 -86.545 1.00 91.75 107 SER A O 1
ATOM 849 N N . LEU A 1 108 ? 55.117 -0.647 -86.673 1.00 91.94 108 LEU A N 1
ATOM 850 C CA . LEU A 1 108 ? 55.444 -0.508 -85.251 1.00 91.94 108 LEU A CA 1
ATOM 851 C C . LEU A 1 108 ? 55.567 0.961 -84.850 1.00 91.94 108 LEU A C 1
ATOM 853 O O . LEU A 1 108 ? 54.941 1.383 -83.878 1.00 91.94 108 LEU A O 1
ATOM 857 N N . LYS A 1 109 ? 56.291 1.753 -85.643 1.00 93.06 109 LYS A N 1
ATOM 858 C CA . LYS A 1 109 ? 56.448 3.195 -85.453 1.00 93.06 109 LYS A CA 1
ATOM 859 C C . LYS A 1 109 ? 55.088 3.893 -85.370 1.00 93.06 109 LYS A C 1
ATOM 861 O O . LYS A 1 109 ? 54.836 4.612 -84.406 1.00 93.06 109 LYS A O 1
ATOM 866 N N . MET A 1 110 ? 54.180 3.628 -86.312 1.00 90.12 110 MET A N 1
ATOM 867 C CA . MET A 1 110 ? 52.835 4.218 -86.301 1.00 90.12 110 MET A CA 1
ATOM 868 C C . MET A 1 110 ? 52.003 3.804 -85.081 1.00 90.12 110 MET A C 1
ATOM 870 O O . MET A 1 110 ? 51.288 4.632 -84.518 1.00 90.12 110 MET A O 1
ATOM 874 N N . ASN A 1 111 ? 52.099 2.547 -84.639 1.00 89.56 111 ASN A N 1
ATOM 875 C CA . ASN A 1 111 ? 51.397 2.085 -83.438 1.00 89.56 111 ASN A CA 1
ATOM 876 C C . ASN A 1 111 ? 51.938 2.741 -82.161 1.00 89.56 111 ASN A C 1
ATOM 878 O O . ASN A 1 111 ? 51.144 3.166 -81.323 1.00 89.56 111 ASN A O 1
ATOM 882 N N . ILE A 1 112 ? 53.261 2.877 -82.037 1.00 88.94 112 ILE A N 1
ATOM 883 C CA . ILE A 1 112 ? 53.902 3.562 -80.907 1.00 88.94 112 ILE A CA 1
ATOM 884 C C . ILE A 1 112 ? 53.486 5.035 -80.874 1.00 88.94 112 ILE A C 1
ATOM 886 O O . ILE A 1 112 ? 53.044 5.514 -79.832 1.00 88.94 112 ILE A O 1
ATOM 890 N N . PHE A 1 113 ? 53.539 5.739 -82.011 1.00 87.62 113 PHE A N 1
ATOM 891 C CA . PHE A 1 113 ? 53.091 7.133 -82.080 1.00 87.62 113 PHE A CA 1
ATOM 892 C C . PHE A 1 113 ? 51.620 7.288 -81.699 1.00 87.62 113 PHE A C 1
ATOM 894 O O . PHE A 1 113 ? 51.284 8.215 -80.967 1.00 87.62 113 PHE A O 1
ATOM 901 N N . ARG A 1 114 ? 50.743 6.379 -82.142 1.00 84.75 114 ARG A N 1
ATOM 902 C CA . ARG A 1 114 ? 49.317 6.430 -81.797 1.00 84.75 114 ARG A CA 1
ATOM 903 C C . ARG A 1 114 ? 49.082 6.240 -80.297 1.00 84.75 114 ARG A C 1
ATOM 905 O O . ARG A 1 114 ? 48.327 7.013 -79.722 1.00 84.75 114 ARG A O 1
ATOM 912 N N . LEU A 1 115 ? 49.757 5.280 -79.660 1.00 84.12 115 LEU A N 1
ATOM 913 C CA . LEU A 1 115 ? 49.662 5.057 -78.209 1.00 84.12 115 LEU A CA 1
ATOM 914 C C . LEU A 1 115 ? 50.217 6.237 -77.403 1.00 84.12 115 LEU A C 1
ATOM 916 O O . LEU A 1 115 ? 49.621 6.647 -76.410 1.00 84.12 115 LEU A O 1
ATOM 920 N N . GLN A 1 116 ? 51.338 6.806 -77.846 1.00 82.44 116 GLN A N 1
ATOM 921 C CA . GLN A 1 116 ? 51.928 7.985 -77.219 1.00 82.44 116 GLN A CA 1
ATOM 922 C C . GLN A 1 116 ? 50.998 9.201 -77.352 1.00 82.44 116 GLN A C 1
ATOM 924 O O . GLN A 1 116 ? 50.734 9.887 -76.373 1.00 82.44 116 GLN A O 1
ATOM 929 N N . THR A 1 117 ? 50.404 9.398 -78.530 1.00 79.75 117 THR A N 1
ATOM 930 C CA . THR A 1 117 ? 49.425 10.466 -78.782 1.00 79.75 117 THR A CA 1
ATOM 931 C C . THR A 1 117 ? 48.153 10.271 -77.957 1.00 79.75 117 THR A C 1
ATOM 933 O O . THR A 1 117 ? 47.636 11.228 -77.400 1.00 79.75 117 THR A O 1
ATOM 936 N N . GLU A 1 118 ? 47.652 9.042 -77.820 1.00 78.94 118 GLU A N 1
ATOM 937 C CA . GLU A 1 118 ? 46.486 8.740 -76.982 1.00 78.94 118 GLU A CA 1
ATOM 938 C C . GLU A 1 118 ? 46.761 9.012 -75.496 1.00 78.94 118 GLU A C 1
ATOM 940 O O . GLU A 1 118 ? 45.912 9.566 -74.800 1.00 78.94 118 GLU A O 1
ATOM 945 N N . LYS A 1 119 ? 47.964 8.686 -75.015 1.00 79.00 119 LYS A N 1
ATOM 946 C CA . LYS A 1 119 ? 48.417 9.029 -73.663 1.00 79.00 119 LYS A CA 1
ATOM 947 C C . LYS A 1 119 ? 48.506 10.547 -73.464 1.00 79.00 119 LYS A C 1
ATOM 949 O O . LYS A 1 119 ? 48.008 11.055 -72.460 1.00 79.00 119 LYS A O 1
ATOM 954 N N . ASP A 1 120 ? 49.103 11.258 -74.416 1.00 75.19 120 ASP A N 1
ATOM 955 C CA . ASP A 1 120 ? 49.371 12.697 -74.316 1.00 75.19 120 ASP A CA 1
ATOM 956 C C . ASP A 1 120 ? 48.111 13.555 -74.557 1.00 75.19 120 ASP A C 1
ATOM 958 O O . ASP A 1 120 ? 48.000 14.653 -74.014 1.00 75.19 120 ASP A O 1
ATOM 962 N N . LEU A 1 121 ? 47.125 13.049 -75.310 1.00 69.44 121 LEU A N 1
ATOM 963 C CA . LEU A 1 121 ? 45.836 13.708 -75.574 1.00 69.44 121 LEU A CA 1
ATOM 964 C C . LEU A 1 121 ? 44.743 13.381 -74.548 1.00 69.44 121 LEU A C 1
ATOM 966 O O . LEU A 1 121 ? 43.662 13.969 -74.613 1.00 69.44 121 LEU A O 1
ATOM 970 N N . ASN A 1 122 ? 45.003 12.511 -73.563 1.00 74.69 122 ASN A N 1
ATOM 971 C CA . ASN A 1 122 ? 44.033 12.172 -72.515 1.00 74.69 122 ASN A CA 1
ATOM 972 C C . ASN A 1 122 ? 44.277 12.777 -71.101 1.00 74.69 122 ASN A C 1
ATOM 974 O O . ASN A 1 122 ? 43.894 12.153 -70.098 1.00 74.69 122 ASN A O 1
ATOM 978 N N . PRO A 1 123 ? 44.862 13.988 -70.941 1.00 72.44 123 PRO A N 1
ATOM 979 C CA . PRO A 1 123 ? 45.013 14.611 -69.629 1.00 72.44 123 PRO A CA 1
ATOM 980 C C . PRO A 1 123 ? 43.663 15.076 -69.067 1.00 72.44 123 PRO A C 1
ATOM 982 O O . PRO A 1 123 ? 43.474 15.064 -67.854 1.00 72.44 123 PRO A O 1
ATOM 985 N N . GLN A 1 124 ? 42.689 15.403 -69.927 1.00 78.25 124 GLN A N 1
ATOM 986 C CA . GLN A 1 124 ? 41.350 15.835 -69.512 1.00 78.25 124 GLN A CA 1
ATOM 987 C C . GLN A 1 124 ? 40.561 14.724 -68.805 1.00 78.25 124 GLN A C 1
ATOM 989 O O . GLN A 1 124 ? 39.965 14.976 -67.762 1.00 78.25 124 GLN A O 1
ATOM 994 N N . LYS A 1 125 ? 40.595 13.477 -69.304 1.00 81.00 125 LYS A N 1
ATOM 995 C CA . LYS A 1 125 ? 39.947 12.339 -68.623 1.00 81.00 125 LYS A CA 1
ATOM 996 C C . LYS A 1 125 ? 40.618 12.031 -67.290 1.00 81.00 125 LYS A C 1
ATOM 998 O O . LYS A 1 125 ? 39.933 11.710 -66.324 1.00 81.00 125 LYS A O 1
ATOM 1003 N N . THR A 1 126 ? 41.943 12.153 -67.227 1.00 82.88 126 THR A N 1
ATOM 1004 C CA . THR A 1 126 ? 42.704 11.954 -65.987 1.00 82.88 126 THR A CA 1
ATOM 1005 C C . THR A 1 126 ? 42.359 13.025 -64.947 1.00 82.88 126 THR A C 1
ATOM 1007 O O . THR A 1 126 ? 42.098 12.686 -63.794 1.00 82.88 126 THR A O 1
ATOM 1010 N N . ALA A 1 127 ? 42.282 14.297 -65.350 1.00 86.38 127 ALA A N 1
ATOM 1011 C CA . ALA A 1 127 ? 41.853 15.396 -64.485 1.00 86.38 127 ALA A CA 1
ATOM 1012 C C . ALA A 1 127 ? 40.403 15.212 -64.008 1.00 86.38 127 ALA A C 1
ATOM 1014 O O . ALA A 1 127 ? 40.151 15.236 -62.809 1.00 86.38 127 ALA A O 1
ATOM 1015 N N . PHE A 1 128 ? 39.476 14.895 -64.917 1.00 88.00 128 PHE A N 1
ATOM 1016 C CA . PHE A 1 128 ? 38.072 14.645 -64.581 1.00 88.00 128 PHE A CA 1
ATOM 1017 C C . PHE A 1 128 ? 37.890 13.498 -63.575 1.00 88.00 128 PHE A C 1
ATOM 1019 O O . PHE A 1 128 ? 37.124 13.621 -62.621 1.00 88.00 128 PHE A O 1
ATOM 1026 N N . LEU A 1 129 ? 38.595 12.375 -63.759 1.00 89.00 129 LEU A N 1
ATOM 1027 C CA . LEU A 1 129 ? 38.538 11.254 -62.815 1.00 89.00 129 LEU A CA 1
ATOM 1028 C C . LEU A 1 129 ? 39.105 11.633 -61.443 1.00 89.00 129 LEU A C 1
ATOM 1030 O O . LEU A 1 129 ? 38.557 11.209 -60.427 1.00 89.00 129 LEU A O 1
ATOM 1034 N N . LYS A 1 130 ? 40.167 12.444 -61.408 1.00 91.81 130 LYS A N 1
ATOM 1035 C CA . LYS A 1 130 ? 40.750 12.956 -60.165 1.00 91.81 130 LYS A CA 1
ATOM 1036 C C . LYS A 1 130 ? 39.791 13.899 -59.437 1.00 91.81 130 LYS A C 1
ATOM 1038 O O . LYS A 1 130 ? 39.595 13.737 -58.238 1.00 91.81 130 LYS A O 1
ATOM 1043 N N . ASP A 1 131 ? 39.154 14.825 -60.148 1.00 94.06 131 ASP A N 1
ATOM 1044 C CA . ASP A 1 131 ? 38.172 15.746 -59.566 1.00 94.06 131 ASP A CA 1
ATOM 1045 C C . ASP A 1 131 ? 36.951 14.990 -59.038 1.00 94.06 131 ASP A C 1
ATOM 1047 O O . ASP A 1 131 ? 36.493 15.241 -57.923 1.00 94.06 131 ASP A O 1
ATOM 1051 N N . ARG A 1 132 ? 36.476 13.987 -59.786 1.00 95.38 132 ARG A N 1
ATOM 1052 C CA . ARG A 1 132 ? 35.392 13.105 -59.344 1.00 95.38 132 ARG A CA 1
ATOM 1053 C C . ARG A 1 132 ? 35.774 12.289 -58.106 1.00 95.38 132 ARG A C 1
ATOM 1055 O O . ARG A 1 132 ? 34.941 12.132 -57.219 1.00 95.38 132 ARG A O 1
ATOM 1062 N N . LEU A 1 133 ? 37.010 11.793 -58.020 1.00 95.94 133 LEU A N 1
ATOM 1063 C CA . LEU A 1 133 ? 37.511 11.100 -56.829 1.00 95.94 133 LEU A CA 1
ATOM 1064 C C . LEU A 1 133 ? 37.570 12.041 -55.617 1.00 95.94 133 LEU A C 1
ATOM 1066 O O . LEU A 1 133 ? 37.121 11.664 -54.538 1.00 95.94 133 LEU A O 1
ATOM 1070 N N . ASN A 1 134 ? 38.069 13.265 -55.803 1.00 96.50 134 ASN A N 1
ATOM 1071 C CA . ASN A 1 134 ? 38.135 14.269 -54.742 1.00 96.50 134 ASN A CA 1
ATOM 1072 C C . ASN A 1 134 ? 36.737 14.644 -54.231 1.00 96.50 134 ASN A C 1
ATOM 1074 O O . ASN A 1 134 ? 36.542 14.722 -53.022 1.00 96.50 134 ASN A O 1
ATOM 1078 N N . ALA A 1 135 ? 35.763 14.823 -55.131 1.00 96.94 135 ALA A N 1
ATOM 1079 C CA . ALA A 1 135 ? 34.380 15.125 -54.763 1.00 96.94 135 ALA A CA 1
ATOM 1080 C C . ALA A 1 135 ? 33.759 14.004 -53.913 1.00 96.94 135 ALA A C 1
ATOM 1082 O O . ALA A 1 135 ? 33.207 14.275 -52.848 1.00 96.94 135 ALA A O 1
ATOM 1083 N N . ILE A 1 136 ? 33.929 12.746 -54.338 1.00 96.12 136 ILE A N 1
ATOM 1084 C CA . ILE A 1 136 ? 33.471 11.567 -53.587 1.00 96.12 136 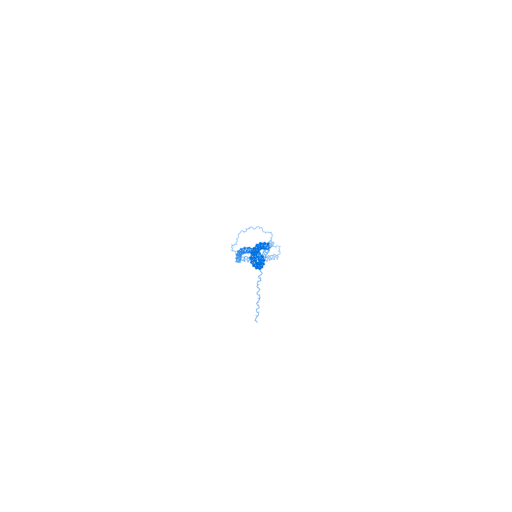ILE A CA 1
ATOM 1085 C C . ILE A 1 136 ? 34.157 11.498 -52.214 1.00 96.12 136 ILE A C 1
ATOM 1087 O O . ILE A 1 136 ? 33.514 11.236 -51.202 1.00 96.12 136 ILE A O 1
ATOM 1091 N N . GLN A 1 137 ? 35.464 11.760 -52.149 1.00 96.81 137 GLN A N 1
ATOM 1092 C CA . GLN A 1 137 ? 36.208 11.742 -50.890 1.00 96.81 137 GLN A CA 1
ATOM 1093 C C . GLN A 1 137 ? 35.761 12.859 -49.932 1.00 96.81 137 GLN A C 1
ATOM 1095 O O . GLN A 1 137 ? 35.673 12.633 -48.723 1.00 96.81 137 GLN A O 1
ATOM 1100 N N . GLU A 1 138 ? 35.461 14.051 -50.450 1.00 97.00 138 GLU A N 1
ATOM 1101 C CA . GLU A 1 138 ? 34.948 15.161 -49.650 1.00 97.00 138 GLU A CA 1
ATOM 1102 C C . GLU A 1 138 ? 33.550 14.851 -49.099 1.00 97.00 138 GLU A C 1
ATOM 1104 O O . GLU A 1 138 ? 33.319 15.048 -47.905 1.00 97.00 138 GLU A O 1
ATOM 1109 N N . GLU A 1 139 ? 32.649 14.320 -49.929 1.00 97.00 139 GLU A N 1
ATOM 1110 C CA . GLU A 1 139 ? 31.310 13.870 -49.527 1.00 97.00 139 GLU A CA 1
ATOM 1111 C C . GLU A 1 139 ? 31.392 12.801 -48.433 1.00 97.00 139 GLU A C 1
ATOM 1113 O O . GLU A 1 139 ? 30.877 13.010 -47.336 1.00 97.00 139 GLU A O 1
ATOM 1118 N N . HIS A 1 140 ? 32.177 11.740 -48.645 1.00 97.56 140 HIS A N 1
ATOM 1119 C CA . HIS A 1 140 ? 32.408 10.718 -47.622 1.00 97.56 140 HIS A CA 1
ATOM 1120 C C . HIS A 1 140 ? 32.962 11.298 -46.316 1.00 97.56 140 HIS A C 1
ATOM 1122 O O . HIS A 1 140 ? 32.589 10.855 -45.230 1.00 97.56 140 HIS A O 1
ATOM 1128 N N . SER A 1 141 ? 33.842 12.302 -46.388 1.00 97.56 141 SER A N 1
ATOM 1129 C CA . SER A 1 141 ? 34.369 12.959 -45.188 1.00 97.56 141 SER A CA 1
ATOM 1130 C C . SER A 1 141 ? 33.304 13.766 -44.433 1.00 97.56 141 SER A C 1
ATOM 1132 O O . SER A 1 141 ? 33.365 13.854 -43.204 1.00 97.56 141 SER A O 1
ATOM 1134 N N . LYS A 1 142 ? 32.333 14.354 -45.145 1.00 98.06 142 LYS A N 1
ATOM 1135 C CA . LYS A 1 142 ? 31.198 15.081 -44.558 1.00 98.06 142 LYS A CA 1
ATOM 1136 C C . LYS A 1 142 ? 30.224 14.103 -43.912 1.00 98.06 142 LYS A C 1
ATOM 1138 O O . LYS A 1 142 ? 29.888 14.290 -42.744 1.00 98.06 142 LYS A O 1
ATOM 1143 N N . ASP A 1 143 ? 29.871 13.035 -44.616 1.00 97.75 143 ASP A N 1
ATOM 1144 C CA . ASP A 1 143 ? 28.979 11.991 -44.110 1.00 97.75 143 ASP A CA 1
ATOM 1145 C C . ASP A 1 143 ? 29.547 11.330 -42.857 1.00 97.75 143 ASP A C 1
ATOM 1147 O O . ASP A 1 143 ? 28.842 11.160 -41.866 1.00 97.75 143 ASP A O 1
ATOM 1151 N N . LEU A 1 144 ? 30.851 11.037 -42.842 1.00 98.25 144 LEU A N 1
ATOM 1152 C CA . LEU A 1 144 ? 31.507 10.448 -41.676 1.00 98.25 144 LEU A CA 1
ATOM 1153 C C . LEU A 1 144 ? 31.464 11.383 -40.457 1.00 98.25 144 LEU A C 1
ATOM 1155 O O . LEU A 1 144 ? 31.270 10.917 -39.334 1.00 98.25 144 LEU A O 1
ATOM 1159 N N . LYS A 1 145 ? 31.594 12.703 -40.658 1.00 98.38 145 LYS A N 1
ATOM 1160 C CA . LYS A 1 145 ? 31.449 13.698 -39.579 1.00 98.38 145 LYS A CA 1
ATOM 1161 C C . LYS A 1 145 ? 30.013 13.776 -39.061 1.00 98.38 145 LYS A C 1
ATOM 1163 O O . LYS A 1 145 ? 29.823 13.837 -37.848 1.00 98.38 145 LYS A O 1
ATOM 1168 N N . LEU A 1 146 ? 29.021 13.762 -39.954 1.00 98.44 146 LEU A N 1
ATOM 1169 C CA . LEU A 1 146 ? 27.605 13.763 -39.575 1.00 98.44 146 LEU A CA 1
ATOM 1170 C C . LEU A 1 146 ? 27.238 12.492 -38.808 1.00 98.44 146 LEU A C 1
ATOM 1172 O O . LEU A 1 146 ? 26.662 12.582 -37.727 1.00 98.44 146 LEU A O 1
ATOM 1176 N N . LEU A 1 147 ? 27.666 11.329 -39.302 1.00 98.38 147 LEU A N 1
ATOM 1177 C CA . LEU A 1 147 ? 27.457 10.048 -38.637 1.00 98.38 147 LEU A CA 1
ATOM 1178 C C . LEU A 1 147 ? 28.110 10.025 -37.250 1.00 98.38 147 LEU A C 1
ATOM 1180 O O . LEU A 1 147 ? 27.519 9.539 -36.289 1.00 98.38 147 LEU A O 1
ATOM 1184 N N . HIS A 1 148 ? 29.317 10.580 -37.114 1.00 98.38 148 HIS A N 1
ATOM 1185 C CA . HIS A 1 148 ? 29.974 10.688 -35.813 1.00 98.38 148 HIS A CA 1
ATOM 1186 C C . HIS A 1 148 ? 29.163 11.543 -34.828 1.00 98.38 148 HIS A C 1
ATOM 1188 O O . HIS A 1 148 ? 28.976 11.141 -33.678 1.00 98.38 148 HIS A O 1
ATOM 1194 N N . LEU A 1 149 ? 28.646 12.691 -35.278 1.00 98.50 149 LEU A N 1
ATOM 1195 C CA . LEU A 1 149 ? 27.797 13.560 -34.463 1.00 98.50 149 LEU A CA 1
ATOM 1196 C C . LEU A 1 149 ? 26.489 12.864 -34.064 1.00 98.50 149 LEU A C 1
ATOM 1198 O O . LEU A 1 149 ? 26.080 12.946 -32.907 1.00 98.50 149 LEU A O 1
ATOM 1202 N N . GLU A 1 150 ? 25.859 12.145 -34.991 1.00 98.44 150 GLU A N 1
ATOM 1203 C CA . GLU A 1 150 ? 24.643 11.378 -34.725 1.00 98.44 150 GLU A CA 1
ATOM 1204 C C . GLU A 1 150 ? 24.889 10.274 -33.691 1.00 98.44 150 GLU A C 1
ATOM 1206 O O . GLU A 1 150 ? 24.138 10.159 -32.724 1.00 98.44 150 GLU A O 1
ATOM 1211 N N . VAL A 1 151 ? 25.997 9.535 -33.801 1.00 98.50 151 VAL A N 1
ATOM 1212 C CA . VAL A 1 151 ? 26.400 8.540 -32.794 1.00 98.50 151 VAL A CA 1
ATOM 1213 C C . VAL A 1 151 ? 26.612 9.188 -31.425 1.00 98.50 151 VAL A C 1
ATOM 1215 O O . VAL A 1 151 ? 26.202 8.622 -30.409 1.00 98.50 151 VAL A O 1
ATOM 1218 N N . MET A 1 152 ? 27.238 10.366 -31.362 1.00 98.38 152 MET A N 1
ATOM 1219 C CA . MET A 1 152 ? 27.397 11.092 -30.098 1.00 98.38 152 MET A CA 1
ATOM 1220 C C . MET A 1 152 ? 26.048 11.516 -29.506 1.00 98.38 152 MET A C 1
ATOM 1222 O O . MET A 1 152 ? 25.837 11.333 -28.305 1.00 98.38 152 MET A O 1
ATOM 1226 N N . ASN A 1 153 ? 25.133 12.020 -30.336 1.00 98.56 153 ASN A N 1
ATOM 1227 C CA . ASN A 1 153 ? 23.793 12.434 -29.922 1.00 98.56 153 ASN A CA 1
ATOM 1228 C C . ASN A 1 153 ? 22.965 11.244 -29.411 1.00 98.56 153 ASN A C 1
ATOM 1230 O O . ASN A 1 153 ? 22.439 11.289 -28.303 1.00 98.56 153 ASN A O 1
ATOM 1234 N N . LEU A 1 154 ? 22.930 10.136 -30.154 1.00 98.62 154 LEU A N 1
ATOM 1235 C CA . LEU A 1 154 ? 22.221 8.918 -29.750 1.00 98.62 154 LEU A CA 1
ATOM 1236 C C . LEU A 1 154 ? 22.775 8.337 -28.446 1.00 98.62 154 LEU A C 1
ATOM 1238 O O . LEU A 1 154 ? 22.015 7.895 -27.589 1.00 98.62 154 LEU A O 1
ATOM 1242 N N . ARG A 1 155 ? 24.098 8.377 -28.247 1.00 98.62 155 ARG A N 1
ATOM 1243 C CA . ARG A 1 155 ? 24.711 7.965 -26.975 1.00 98.62 155 ARG A CA 1
ATOM 1244 C C . ARG A 1 155 ? 24.305 8.865 -25.814 1.00 98.62 155 ARG A C 1
ATOM 1246 O O . ARG A 1 155 ? 24.205 8.362 -24.701 1.00 98.62 155 ARG A O 1
ATOM 1253 N N . GLN A 1 156 ? 24.138 10.167 -26.042 1.00 98.50 156 GLN A N 1
ATOM 1254 C CA . GLN A 1 156 ? 23.639 11.078 -25.013 1.00 98.50 156 GLN A CA 1
ATOM 1255 C C . GLN A 1 156 ? 22.181 10.762 -24.683 1.00 98.50 156 GLN A C 1
ATOM 1257 O O . GLN A 1 156 ? 21.887 10.498 -23.526 1.00 98.50 156 GLN A O 1
ATOM 1262 N N . GLN A 1 157 ? 21.317 10.653 -25.693 1.00 98.50 157 GLN A N 1
ATOM 1263 C CA . GLN A 1 157 ? 19.907 10.305 -25.494 1.00 98.50 157 GLN A CA 1
ATOM 1264 C C . GLN A 1 157 ? 19.739 8.970 -24.765 1.00 98.50 157 GLN A C 1
ATOM 1266 O O . GLN A 1 157 ? 18.904 8.857 -23.877 1.00 98.50 157 GLN A O 1
ATOM 1271 N N . LEU A 1 158 ? 20.560 7.966 -25.089 1.00 98.62 158 LEU A N 1
ATOM 1272 C CA . LEU A 1 158 ? 20.535 6.683 -24.390 1.00 98.62 158 LEU A CA 1
ATOM 1273 C C . LEU A 1 158 ? 20.910 6.822 -22.908 1.00 98.62 158 LEU A C 1
ATOM 1275 O O . LEU A 1 158 ? 20.315 6.146 -22.076 1.00 98.62 158 LEU A O 1
ATOM 1279 N N . ARG A 1 159 ? 21.879 7.685 -22.572 1.00 98.62 159 ARG A N 1
ATOM 1280 C CA . ARG A 1 159 ? 22.223 7.970 -21.170 1.00 98.62 159 ARG A CA 1
ATOM 1281 C C . ARG A 1 159 ? 21.076 8.668 -20.450 1.00 98.62 159 ARG A C 1
ATOM 1283 O O . ARG A 1 159 ? 20.737 8.240 -19.356 1.00 98.62 159 ARG A O 1
ATOM 1290 N N . ASP A 1 160 ? 20.471 9.671 -21.077 1.00 98.56 160 ASP A N 1
ATOM 1291 C CA . ASP A 1 160 ? 19.371 10.434 -20.479 1.00 98.56 160 ASP A CA 1
ATOM 1292 C C . ASP A 1 160 ? 18.157 9.527 -20.230 1.00 98.56 160 ASP A C 1
ATOM 1294 O O . ASP A 1 160 ? 17.616 9.489 -19.130 1.00 98.56 160 ASP A O 1
ATOM 1298 N N . VAL A 1 161 ? 17.780 8.713 -21.223 1.00 98.56 161 VAL A N 1
ATOM 1299 C CA . VAL A 1 161 ? 16.702 7.721 -21.079 1.00 98.56 161 VAL A CA 1
ATOM 1300 C C . VAL A 1 161 ? 17.028 6.710 -19.985 1.00 98.56 161 VAL A C 1
ATOM 1302 O O . VAL A 1 161 ? 16.133 6.330 -19.236 1.00 98.56 161 VAL A O 1
ATOM 1305 N N . LYS A 1 162 ? 18.291 6.282 -19.867 1.00 98.50 162 LYS A N 1
ATOM 1306 C CA . LYS A 1 162 ? 18.696 5.337 -18.827 1.00 98.50 162 LYS A CA 1
ATOM 1307 C C . LYS A 1 162 ? 18.600 5.947 -17.426 1.00 98.50 162 LYS A C 1
ATOM 1309 O O . LYS A 1 162 ? 18.124 5.287 -16.511 1.00 98.50 162 LYS A O 1
ATOM 1314 N N . GLU A 1 163 ? 19.001 7.204 -17.267 1.00 98.62 163 GLU A N 1
ATOM 1315 C CA . GLU A 1 163 ? 18.876 7.923 -15.998 1.00 98.62 163 GLU A CA 1
ATOM 1316 C C . GLU A 1 163 ? 17.403 8.096 -15.590 1.00 98.62 163 GLU A C 1
ATOM 1318 O O . GLU A 1 163 ? 17.048 7.871 -14.435 1.00 98.62 163 GLU A O 1
ATOM 1323 N N . GLU A 1 164 ? 16.530 8.445 -16.537 1.00 98.56 164 GLU A N 1
ATOM 1324 C CA . GLU A 1 164 ? 15.091 8.557 -16.278 1.00 98.56 164 GLU A CA 1
ATOM 1325 C C . GLU A 1 164 ? 14.432 7.196 -15.998 1.00 98.56 164 GLU A C 1
ATOM 1327 O O . GLU A 1 164 ? 13.557 7.107 -15.137 1.00 98.56 164 GLU A O 1
ATOM 1332 N N . GLU A 1 165 ? 14.870 6.120 -16.663 1.00 98.56 165 GLU A N 1
ATOM 1333 C CA . GLU A 1 165 ? 14.450 4.747 -16.347 1.00 98.56 165 GLU A CA 1
ATOM 1334 C C . GLU A 1 165 ? 14.812 4.384 -14.901 1.00 98.56 165 GLU A C 1
ATOM 1336 O O . GLU A 1 165 ? 13.965 3.883 -14.160 1.00 98.56 165 GLU A O 1
ATOM 1341 N N . ASP A 1 166 ? 16.049 4.664 -14.485 1.00 98.56 166 ASP A N 1
ATOM 1342 C CA . ASP A 1 166 ? 16.525 4.347 -13.140 1.00 98.56 166 ASP A CA 1
ATOM 1343 C C . ASP A 1 166 ? 15.752 5.159 -12.077 1.00 98.56 166 ASP A C 1
ATOM 1345 O O . ASP A 1 166 ? 15.288 4.585 -11.088 1.00 98.56 166 ASP A O 1
ATOM 1349 N N . LYS A 1 167 ? 15.484 6.453 -12.318 1.00 98.56 167 LYS A N 1
ATOM 1350 C CA . LYS A 1 167 ? 14.619 7.285 -11.452 1.00 98.56 167 LYS A CA 1
ATOM 1351 C C . LYS A 1 167 ? 13.195 6.737 -11.358 1.00 98.56 167 LYS A C 1
ATOM 1353 O O . LYS A 1 167 ? 12.646 6.615 -10.262 1.00 98.56 167 LYS A O 1
ATOM 1358 N N . ALA A 1 168 ? 12.587 6.385 -12.490 1.00 98.50 168 ALA A N 1
ATOM 1359 C CA . ALA A 1 168 ? 11.243 5.815 -12.512 1.00 98.50 168 ALA A CA 1
ATOM 1360 C C . ALA A 1 168 ? 11.191 4.480 -11.750 1.00 98.50 168 ALA A C 1
ATOM 1362 O O . ALA A 1 168 ? 10.234 4.212 -11.022 1.00 98.50 168 ALA A O 1
ATOM 1363 N N . GLN A 1 169 ? 12.238 3.661 -11.859 1.00 98.62 169 GLN A N 1
ATOM 1364 C CA . GLN A 1 169 ? 12.350 2.402 -11.132 1.00 98.62 169 GLN A CA 1
ATOM 1365 C C . GLN A 1 169 ? 12.467 2.618 -9.614 1.00 98.62 169 GLN A C 1
ATOM 1367 O O . GLN A 1 169 ? 11.814 1.907 -8.844 1.00 98.62 169 GLN A O 1
ATOM 1372 N N . GLU A 1 170 ? 13.241 3.610 -9.167 1.00 98.56 170 GLU A N 1
ATOM 1373 C CA . GLU A 1 170 ? 13.298 4.014 -7.754 1.00 98.56 170 GLU A CA 1
ATOM 1374 C C . GLU A 1 170 ? 11.925 4.481 -7.241 1.00 98.56 170 GLU A C 1
ATOM 1376 O O . GLU A 1 170 ? 11.491 4.093 -6.150 1.00 98.56 170 GLU A O 1
ATOM 1381 N N . GLU A 1 171 ? 11.187 5.261 -8.037 1.00 98.56 171 GLU A N 1
ATOM 1382 C CA . GLU A 1 171 ? 9.831 5.687 -7.686 1.00 98.56 171 GLU A CA 1
ATOM 1383 C C . GLU A 1 171 ? 8.856 4.514 -7.574 1.00 98.56 171 GLU A C 1
ATOM 1385 O O . GLU A 1 171 ? 8.084 4.456 -6.613 1.00 98.56 171 GLU A O 1
ATOM 1390 N N . VAL A 1 172 ? 8.911 3.557 -8.503 1.00 98.69 172 VAL A N 1
ATOM 1391 C CA . VAL A 1 172 ? 8.095 2.335 -8.454 1.00 98.69 172 VAL A CA 1
ATOM 1392 C C . VAL A 1 172 ? 8.377 1.549 -7.175 1.00 98.69 172 VAL A C 1
ATOM 1394 O O . VAL A 1 172 ? 7.434 1.131 -6.499 1.00 98.69 172 VAL A O 1
ATOM 1397 N N . GLN A 1 173 ? 9.644 1.383 -6.788 1.00 98.50 173 GLN A N 1
ATOM 1398 C CA . GLN A 1 173 ? 10.006 0.699 -5.540 1.00 98.50 173 GLN A CA 1
ATOM 1399 C C . GLN A 1 173 ? 9.468 1.441 -4.310 1.00 98.50 173 GLN A C 1
ATOM 1401 O O . GLN A 1 173 ? 8.851 0.832 -3.433 1.00 98.50 173 GLN A O 1
ATOM 1406 N N . ARG A 1 174 ? 9.624 2.769 -4.268 1.00 98.75 174 ARG A N 1
ATOM 1407 C CA . ARG A 1 174 ? 9.112 3.617 -3.181 1.00 98.75 174 ARG A CA 1
ATOM 1408 C C . ARG A 1 174 ? 7.588 3.538 -3.055 1.00 98.75 174 ARG A C 1
ATOM 1410 O O . ARG A 1 174 ? 7.060 3.426 -1.944 1.00 98.75 174 ARG A O 1
ATOM 1417 N N . LEU A 1 175 ? 6.873 3.601 -4.177 1.00 98.69 175 LEU A N 1
ATOM 1418 C CA . LEU A 1 175 ? 5.415 3.488 -4.210 1.00 98.69 175 LEU A CA 1
ATOM 1419 C C . LEU A 1 175 ? 4.953 2.088 -3.803 1.00 98.69 175 LEU A C 1
ATOM 1421 O O . LEU A 1 175 ? 3.989 1.974 -3.049 1.00 98.69 175 LEU A O 1
ATOM 1425 N N . THR A 1 176 ? 5.667 1.043 -4.223 1.00 98.62 176 THR A N 1
ATOM 1426 C CA . THR A 1 176 ? 5.387 -0.345 -3.824 1.00 98.62 176 THR A CA 1
ATOM 1427 C C . THR A 1 176 ? 5.519 -0.518 -2.312 1.00 98.62 176 THR A C 1
ATOM 1429 O O . THR A 1 176 ? 4.575 -0.974 -1.670 1.00 98.62 176 THR A O 1
ATOM 1432 N N . ALA A 1 177 ? 6.615 -0.043 -1.711 1.00 98.62 177 ALA A N 1
ATOM 1433 C CA . ALA A 1 177 ? 6.801 -0.084 -0.259 1.00 98.62 177 ALA A CA 1
ATOM 1434 C C . ALA A 1 177 ? 5.706 0.701 0.491 1.00 98.62 177 ALA A C 1
ATOM 1436 O O . ALA A 1 177 ? 5.175 0.248 1.505 1.00 98.62 177 ALA A O 1
ATOM 1437 N N . THR A 1 178 ? 5.314 1.869 -0.030 1.00 98.56 178 THR A N 1
ATOM 1438 C CA . THR A 1 178 ? 4.225 2.674 0.552 1.00 98.56 178 THR A CA 1
ATOM 1439 C C . THR A 1 178 ? 2.884 1.941 0.477 1.00 98.56 178 THR A C 1
ATOM 1441 O O . THR A 1 178 ? 2.112 1.959 1.438 1.00 98.56 178 THR A O 1
ATOM 1444 N N . LEU A 1 179 ? 2.606 1.276 -0.646 1.00 98.62 179 LEU A N 1
ATOM 1445 C CA . LEU A 1 179 ? 1.391 0.493 -0.846 1.00 98.62 179 LEU A CA 1
ATOM 1446 C C . LEU A 1 179 ? 1.331 -0.710 0.102 1.00 98.62 179 LEU A C 1
ATOM 1448 O O . LEU A 1 179 ? 0.274 -0.967 0.678 1.00 98.62 179 LEU A O 1
ATOM 1452 N N . GLU A 1 180 ? 2.444 -1.414 0.305 1.00 98.62 180 GLU A N 1
ATOM 1453 C CA . GLU A 1 180 ? 2.537 -2.522 1.261 1.00 98.62 180 GLU A CA 1
ATOM 1454 C C . GLU A 1 180 ? 2.245 -2.056 2.693 1.00 98.62 180 GLU A C 1
ATOM 1456 O O . GLU A 1 180 ? 1.385 -2.633 3.363 1.00 98.62 180 GLU A O 1
ATOM 1461 N N . ILE A 1 181 ? 2.864 -0.953 3.135 1.00 98.62 181 ILE A N 1
ATOM 1462 C CA . ILE A 1 181 ? 2.611 -0.358 4.457 1.00 98.62 181 ILE A CA 1
ATOM 1463 C C . ILE A 1 181 ? 1.139 0.053 4.597 1.00 98.62 181 ILE A C 1
ATOM 1465 O O . ILE A 1 181 ? 0.507 -0.230 5.619 1.00 98.62 181 ILE A O 1
ATOM 1469 N N . ALA A 1 182 ? 0.564 0.703 3.581 1.00 98.56 182 ALA A N 1
ATOM 1470 C CA . ALA A 1 182 ? -0.836 1.120 3.602 1.00 98.56 182 ALA A CA 1
ATOM 1471 C C . ALA A 1 182 ? -1.795 -0.081 3.646 1.00 98.56 182 ALA A C 1
ATOM 1473 O O . ALA A 1 182 ? -2.793 -0.054 4.372 1.00 98.56 182 ALA A O 1
ATOM 1474 N N . SER A 1 183 ? -1.480 -1.147 2.908 1.00 98.62 183 SER A N 1
ATOM 1475 C CA . SER A 1 183 ? -2.245 -2.395 2.893 1.00 98.62 183 SER A CA 1
ATOM 1476 C C . SER A 1 183 ? -2.230 -3.080 4.263 1.00 98.62 183 SER A C 1
ATOM 1478 O O . SER A 1 183 ? -3.292 -3.397 4.807 1.00 98.62 183 SER A O 1
ATOM 1480 N N . GLU A 1 184 ? -1.051 -3.225 4.874 1.00 98.56 184 GLU A N 1
ATOM 1481 C CA . GLU A 1 184 ? -0.916 -3.827 6.205 1.00 98.56 184 GLU A CA 1
ATOM 1482 C C . GLU A 1 184 ? -1.593 -2.964 7.281 1.00 98.56 184 GLU A C 1
ATOM 1484 O O . GLU A 1 184 ? -2.321 -3.471 8.135 1.00 98.56 184 GLU A O 1
ATOM 1489 N N . THR A 1 185 ? -1.466 -1.636 7.192 1.00 98.56 185 THR A N 1
ATOM 1490 C CA . THR A 1 185 ? -2.161 -0.704 8.094 1.00 98.56 185 THR A CA 1
ATOM 1491 C C . THR A 1 185 ? -3.680 -0.842 7.983 1.00 98.56 185 THR A C 1
ATOM 1493 O O . THR A 1 185 ? -4.371 -0.898 9.001 1.00 98.56 185 THR A O 1
ATOM 1496 N N . LYS A 1 186 ? -4.220 -0.949 6.762 1.00 98.62 186 LYS A N 1
ATOM 1497 C CA . LYS A 1 186 ? -5.657 -1.162 6.529 1.00 98.62 186 LYS A CA 1
ATOM 1498 C C . LYS A 1 186 ? -6.135 -2.484 7.132 1.00 98.62 186 LYS A C 1
ATOM 1500 O O . LYS A 1 186 ? -7.206 -2.526 7.736 1.00 98.62 186 LYS A O 1
ATOM 1505 N N . LYS A 1 187 ? -5.350 -3.555 6.988 1.00 98.56 187 LYS A N 1
ATOM 1506 C CA . LYS A 1 187 ? -5.653 -4.864 7.577 1.00 98.56 187 LYS A CA 1
ATOM 1507 C C . LYS A 1 187 ? -5.679 -4.799 9.106 1.00 98.56 187 LYS A C 1
ATOM 1509 O O . LYS A 1 187 ? -6.643 -5.264 9.710 1.00 98.56 187 LYS A O 1
ATOM 1514 N N . ASN A 1 188 ? -4.686 -4.157 9.720 1.00 98.44 188 ASN A N 1
ATOM 1515 C CA . ASN A 1 188 ? -4.634 -3.959 11.170 1.00 98.44 188 ASN A CA 1
ATOM 1516 C C . ASN A 1 188 ? -5.814 -3.119 11.679 1.00 98.44 188 ASN A C 1
ATOM 1518 O O . ASN A 1 188 ? -6.441 -3.479 12.674 1.00 98.44 188 ASN A O 1
ATOM 1522 N N . ALA A 1 189 ? -6.183 -2.051 10.966 1.00 98.56 189 ALA A N 1
ATOM 1523 C CA . ALA A 1 189 ? -7.353 -1.244 11.305 1.00 98.56 189 ALA A CA 1
ATOM 1524 C C . ALA A 1 189 ? -8.660 -2.058 11.262 1.00 98.56 189 ALA A C 1
ATOM 1526 O O . ALA A 1 189 ? -9.487 -1.924 12.162 1.00 98.56 189 ALA A O 1
ATOM 1527 N N . ALA A 1 190 ? -8.827 -2.943 10.272 1.00 98.44 190 ALA A N 1
ATOM 1528 C CA . ALA A 1 190 ? -9.996 -3.819 10.177 1.00 98.44 190 ALA A CA 1
ATOM 1529 C C . ALA A 1 190 ? -10.079 -4.828 11.340 1.00 98.44 190 ALA A C 1
ATOM 1531 O O . ALA A 1 190 ? -11.168 -5.084 11.854 1.00 98.44 190 ALA A O 1
ATOM 1532 N N . ILE A 1 191 ? -8.939 -5.367 11.791 1.00 98.50 191 ILE A N 1
ATOM 1533 C CA . ILE A 1 191 ? -8.880 -6.248 12.970 1.00 98.50 191 ILE A CA 1
ATOM 1534 C C . ILE A 1 191 ? -9.325 -5.483 14.224 1.00 98.50 191 ILE A C 1
ATOM 1536 O O . ILE A 1 191 ? -10.226 -5.935 14.931 1.00 98.50 191 ILE A O 1
ATOM 1540 N N . ILE A 1 192 ? -8.759 -4.293 14.455 1.00 98.44 192 ILE A N 1
ATOM 1541 C CA . ILE A 1 192 ? -9.111 -3.435 15.599 1.00 98.44 192 ILE A CA 1
ATOM 1542 C C . ILE A 1 192 ? -10.604 -3.069 15.568 1.00 98.44 192 ILE A C 1
ATOM 1544 O O . ILE A 1 192 ? -11.271 -3.070 16.604 1.00 98.44 192 ILE A O 1
ATOM 1548 N N . GLU A 1 193 ? -11.159 -2.784 14.387 1.00 98.62 193 GLU A N 1
ATOM 1549 C CA . GLU A 1 193 ? -12.583 -2.484 14.226 1.00 98.62 193 GLU A CA 1
ATOM 1550 C C . GLU A 1 193 ? -13.475 -3.662 14.662 1.00 98.62 193 GLU A C 1
ATOM 1552 O O . GLU A 1 193 ? -14.461 -3.463 15.381 1.00 98.62 193 GLU A O 1
ATOM 1557 N N . GLU A 1 194 ? -13.135 -4.896 14.279 1.00 98.44 194 GLU A N 1
ATOM 1558 C CA . GLU A 1 194 ? -13.896 -6.089 14.674 1.00 98.44 194 GLU A CA 1
ATOM 1559 C C . GLU A 1 194 ? -13.756 -6.426 16.168 1.00 98.44 194 GLU A C 1
ATOM 1561 O O . GLU A 1 194 ? -14.741 -6.802 16.822 1.00 98.44 194 GLU A O 1
ATOM 1566 N N . GLU A 1 195 ? -12.577 -6.221 16.757 1.00 98.56 195 GLU A N 1
ATOM 1567 C CA . GLU A 1 195 ? -12.371 -6.341 18.206 1.00 98.56 195 GLU A CA 1
ATOM 1568 C C . GLU A 1 195 ? -13.209 -5.316 18.983 1.00 98.56 195 GLU A C 1
ATOM 1570 O O . GLU A 1 195 ? -13.883 -5.657 19.969 1.00 98.56 195 GLU A O 1
ATOM 1575 N N . LEU A 1 196 ? -13.254 -4.069 18.504 1.00 98.69 196 LEU A N 1
ATOM 1576 C CA . LEU A 1 196 ? -14.075 -3.007 19.080 1.00 98.69 196 LEU A CA 1
ATOM 1577 C C . LEU A 1 196 ? -15.570 -3.335 18.961 1.00 98.69 196 LEU A C 1
ATOM 1579 O O . LEU A 1 196 ? -16.311 -3.206 19.941 1.00 98.69 196 LEU A O 1
ATOM 1583 N N . LYS A 1 197 ? -16.035 -3.814 17.798 1.00 98.75 197 LYS A N 1
ATOM 1584 C CA . LYS A 1 197 ? -17.427 -4.267 17.605 1.00 98.75 197 LYS A CA 1
ATOM 1585 C C . LYS A 1 197 ? -17.786 -5.387 18.574 1.00 98.75 197 LYS A C 1
ATOM 1587 O O . LYS A 1 197 ? -18.864 -5.363 19.174 1.00 98.75 197 LYS A O 1
ATOM 1592 N N . THR A 1 198 ? -16.892 -6.352 18.763 1.00 98.69 198 THR A N 1
ATOM 1593 C CA . THR A 1 198 ? -17.094 -7.465 19.697 1.00 98.69 198 THR A CA 1
ATOM 1594 C C . THR A 1 198 ? -17.176 -6.974 21.141 1.00 98.69 198 THR A C 1
ATOM 1596 O O . THR A 1 198 ? -18.093 -7.354 21.874 1.00 98.69 198 THR A O 1
ATOM 1599 N N . THR A 1 199 ? -16.284 -6.068 21.539 1.00 98.69 199 THR A N 1
ATOM 1600 C CA . THR A 1 199 ? -16.290 -5.454 22.875 1.00 98.69 199 THR A CA 1
ATOM 1601 C C . THR A 1 199 ? -17.563 -4.641 23.112 1.00 98.69 199 THR A C 1
ATOM 1603 O O . THR A 1 199 ? -18.227 -4.824 24.133 1.00 98.69 199 THR A O 1
ATOM 1606 N N . LYS A 1 200 ? -17.991 -3.835 22.132 1.00 98.75 200 LYS A N 1
ATOM 1607 C CA . LYS A 1 200 ? -19.257 -3.088 22.171 1.00 98.75 200 LYS A CA 1
ATOM 1608 C C . LYS A 1 200 ? -20.460 -4.013 22.372 1.00 98.75 200 LYS A C 1
ATOM 1610 O O . LYS A 1 200 ? -21.319 -3.719 23.202 1.00 98.75 200 LYS A O 1
ATOM 1615 N N . ARG A 1 201 ? -20.527 -5.143 21.653 1.00 98.75 201 ARG A N 1
ATOM 1616 C CA . ARG A 1 201 ? -21.597 -6.147 21.822 1.00 98.75 201 ARG A CA 1
ATOM 1617 C C . ARG A 1 201 ? -21.602 -6.722 23.244 1.00 98.75 201 ARG A C 1
ATOM 1619 O O . ARG A 1 201 ? -22.660 -6.752 23.869 1.00 98.75 201 ARG A O 1
ATOM 1626 N N . LYS A 1 202 ? -20.437 -7.106 23.783 1.00 98.75 202 LYS A N 1
ATOM 1627 C CA . LYS A 1 202 ? -20.303 -7.619 25.163 1.00 98.75 202 LYS A CA 1
ATOM 1628 C C . LYS A 1 202 ? -20.752 -6.593 26.208 1.00 98.75 202 LYS A C 1
ATOM 1630 O O . LYS A 1 202 ? -21.527 -6.928 27.102 1.00 98.75 202 LYS A O 1
ATOM 1635 N N . MET A 1 203 ? -20.306 -5.343 26.078 1.00 98.69 203 MET A N 1
ATOM 1636 C CA . MET A 1 203 ? -20.701 -4.263 26.985 1.00 98.69 203 MET A CA 1
ATOM 1637 C C . MET A 1 203 ? -22.206 -3.996 26.924 1.00 98.69 203 MET A C 1
ATOM 1639 O O . MET A 1 203 ? -22.842 -3.921 27.970 1.00 98.69 203 MET A O 1
ATOM 1643 N N . ASN A 1 204 ? -22.797 -3.941 25.725 1.00 98.75 204 ASN A N 1
ATOM 1644 C CA . ASN A 1 204 ? -24.239 -3.751 25.563 1.00 98.75 204 ASN A CA 1
ATOM 1645 C C . ASN A 1 204 ? -25.056 -4.848 26.258 1.00 98.75 204 ASN A C 1
ATOM 1647 O O . ASN A 1 204 ? -26.019 -4.531 26.956 1.00 98.75 204 ASN A O 1
ATOM 1651 N N . LEU A 1 205 ? -24.658 -6.118 26.115 1.00 98.75 205 LEU A N 1
ATOM 1652 C CA . LEU A 1 205 ? -25.305 -7.230 26.821 1.00 98.75 205 LEU A CA 1
ATOM 1653 C C . LEU A 1 205 ? -25.210 -7.054 28.341 1.00 98.75 205 LEU A C 1
ATOM 1655 O O . LEU A 1 205 ? -26.209 -7.198 29.045 1.00 98.75 205 LEU A O 1
ATOM 1659 N N . LYS A 1 206 ? -24.035 -6.669 28.858 1.00 98.75 206 LYS A N 1
ATOM 1660 C CA . LYS A 1 206 ? -23.857 -6.419 30.295 1.00 98.75 206 LYS A CA 1
ATOM 1661 C C . LYS A 1 206 ? -24.713 -5.250 30.786 1.00 98.75 206 LYS A C 1
ATOM 1663 O O . LYS A 1 206 ? -25.307 -5.344 31.857 1.00 98.75 206 LYS A O 1
ATOM 1668 N N . THR A 1 207 ? -24.819 -4.174 30.009 1.00 98.75 207 THR A N 1
ATOM 1669 C CA . THR A 1 207 ? -25.688 -3.035 30.322 1.00 98.75 207 THR A CA 1
ATOM 1670 C C . THR A 1 207 ? -27.162 -3.439 30.349 1.00 98.75 207 THR A C 1
ATOM 1672 O O . THR A 1 207 ? -27.881 -3.020 31.253 1.00 98.75 207 THR A O 1
ATOM 1675 N N . GLN A 1 208 ? -27.623 -4.254 29.396 1.00 98.75 208 GLN A N 1
ATOM 1676 C CA . GLN A 1 208 ? -29.001 -4.759 29.386 1.00 98.75 208 GLN A CA 1
ATOM 1677 C C . GLN A 1 208 ? -29.296 -5.624 30.615 1.00 98.75 208 GLN A C 1
ATOM 1679 O O . GLN A 1 208 ? -30.316 -5.423 31.273 1.00 98.75 208 GLN A O 1
ATOM 1684 N N . GLU A 1 209 ? -28.376 -6.518 30.975 1.00 98.69 209 GLU A N 1
ATOM 1685 C CA . GLU A 1 209 ? -28.517 -7.359 32.163 1.00 98.69 209 GLU A CA 1
ATOM 1686 C C . GLU A 1 209 ? -28.570 -6.527 33.453 1.00 98.69 209 GLU A C 1
ATOM 1688 O O . GLU A 1 209 ? -29.453 -6.730 34.284 1.00 98.69 209 GLU A O 1
ATOM 1693 N N . LEU A 1 210 ? -27.700 -5.522 33.601 1.00 98.75 210 LEU A N 1
ATOM 1694 C CA . LEU A 1 210 ? -27.734 -4.619 34.757 1.00 98.75 210 LEU A CA 1
ATOM 1695 C C . LEU A 1 210 ? -29.042 -3.817 34.839 1.00 98.75 210 LEU A C 1
ATOM 1697 O O . LEU A 1 210 ? -29.579 -3.638 35.929 1.00 98.75 210 LEU A O 1
ATOM 1701 N N . ARG A 1 211 ? -29.602 -3.370 33.707 1.00 98.69 211 ARG A N 1
ATOM 1702 C CA . ARG A 1 211 ? -30.919 -2.701 33.688 1.00 98.69 211 ARG A CA 1
ATOM 1703 C C . ARG A 1 211 ? -32.039 -3.633 34.150 1.00 98.69 211 ARG A C 1
ATOM 1705 O O . ARG A 1 211 ? -32.927 -3.196 34.883 1.00 98.69 211 ARG A O 1
ATOM 1712 N N . ARG A 1 212 ? -31.997 -4.907 33.744 1.00 98.62 212 ARG A N 1
ATOM 1713 C CA . ARG A 1 212 ? -32.957 -5.930 34.179 1.00 98.62 212 ARG A CA 1
ATOM 1714 C C . ARG A 1 212 ? -32.862 -6.153 35.689 1.00 98.62 212 ARG A C 1
ATOM 1716 O O . ARG A 1 212 ? -33.885 -6.103 36.365 1.00 98.62 212 ARG A O 1
ATOM 1723 N N . GLN A 1 213 ? -31.648 -6.326 36.215 1.00 98.62 213 GLN A N 1
ATOM 1724 C CA . GLN A 1 213 ? -31.401 -6.486 37.652 1.00 98.62 213 GLN A CA 1
ATOM 1725 C C . GLN A 1 213 ? -31.879 -5.271 38.453 1.00 98.62 213 GLN A C 1
ATOM 1727 O O . GLN A 1 213 ? -32.607 -5.432 39.426 1.00 98.62 213 GLN A O 1
ATOM 1732 N N . LEU A 1 214 ? -31.560 -4.055 38.001 1.00 98.62 214 LEU A N 1
ATOM 1733 C CA . LEU A 1 214 ? -32.014 -2.823 38.648 1.00 98.62 214 LEU A CA 1
ATOM 1734 C C . LEU A 1 214 ? -33.546 -2.718 38.686 1.00 98.62 214 LEU A C 1
ATOM 1736 O O . LEU A 1 214 ? -34.116 -2.282 39.683 1.00 98.62 214 LEU A O 1
ATOM 1740 N N . SER A 1 215 ? -34.219 -3.137 37.613 1.00 98.56 215 SER A N 1
ATOM 1741 C CA . SER A 1 215 ? -35.685 -3.135 37.547 1.00 98.56 215 SER A CA 1
ATOM 1742 C C . SER A 1 215 ? -36.301 -4.133 38.533 1.00 98.56 215 SER A C 1
ATOM 1744 O O . SER A 1 215 ? -37.300 -3.822 39.177 1.00 98.56 215 SER A O 1
ATOM 1746 N N . GLN A 1 216 ? -35.690 -5.312 38.686 1.00 98.56 216 GLN A N 1
ATOM 1747 C CA . GLN A 1 216 ? -36.114 -6.310 39.673 1.00 98.56 216 GLN A CA 1
ATOM 1748 C C . GLN A 1 216 ? -35.897 -5.825 41.106 1.00 98.56 216 GLN A C 1
ATOM 1750 O O . GLN A 1 216 ? -36.803 -5.935 41.926 1.00 98.56 216 GLN A O 1
ATOM 1755 N N . GLU A 1 217 ? -34.734 -5.239 41.388 1.00 98.44 217 GLU A 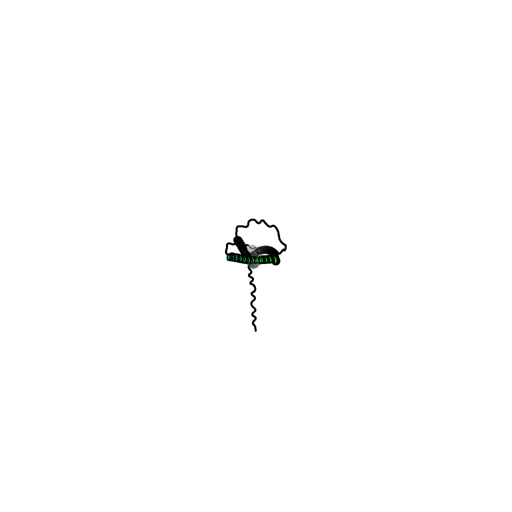N 1
ATOM 1756 C CA . GLU A 1 217 ? -34.419 -4.680 42.702 1.00 98.44 217 GLU A CA 1
ATOM 1757 C C . GLU A 1 217 ? -35.395 -3.560 43.078 1.00 98.44 217 GLU A C 1
ATOM 1759 O O . GLU A 1 217 ? -35.898 -3.521 44.198 1.00 98.44 217 GLU A O 1
ATOM 1764 N N . LYS A 1 218 ? -35.735 -2.683 42.123 1.00 98.56 218 LYS A N 1
ATOM 1765 C CA . LYS A 1 218 ? -36.742 -1.637 42.330 1.00 98.56 218 LYS A CA 1
ATOM 1766 C C . LYS A 1 218 ? -38.096 -2.230 42.732 1.00 98.56 218 LYS A C 1
ATOM 1768 O O . LYS A 1 218 ? -38.679 -1.784 43.715 1.00 98.56 218 LYS A O 1
ATOM 1773 N N . TYR A 1 219 ? -38.563 -3.254 42.016 1.00 98.56 219 TYR A N 1
ATOM 1774 C CA . TYR A 1 219 ? -39.822 -3.933 42.335 1.00 98.56 219 TYR A CA 1
ATOM 1775 C C . TYR A 1 219 ? -39.800 -4.580 43.729 1.00 98.56 219 TYR A C 1
ATOM 1777 O O . TYR A 1 219 ? -40.741 -4.418 44.507 1.00 98.56 219 TYR A O 1
ATOM 1785 N N . LEU A 1 220 ? -38.716 -5.286 44.072 1.00 98.56 220 LEU A N 1
ATOM 1786 C CA . LEU A 1 220 ? -38.557 -5.908 45.389 1.00 98.56 220 LEU A CA 1
ATOM 1787 C C . LEU A 1 220 ? -38.547 -4.861 46.506 1.00 98.56 220 LEU A C 1
ATOM 1789 O O . LEU A 1 220 ? -39.223 -5.044 47.518 1.00 98.56 220 LEU A O 1
ATOM 1793 N N . ARG A 1 221 ? -37.841 -3.744 46.302 1.00 98.56 221 ARG A N 1
ATOM 1794 C CA . ARG A 1 221 ? -37.786 -2.635 47.257 1.00 98.56 221 ARG A CA 1
ATOM 1795 C C . ARG A 1 221 ? -39.160 -2.013 47.484 1.00 98.56 221 ARG A C 1
ATOM 1797 O O . ARG A 1 221 ? -39.547 -1.845 48.634 1.00 98.56 221 ARG A O 1
ATOM 1804 N N . GLU A 1 222 ? -39.916 -1.747 46.418 1.00 98.56 222 GLU A N 1
ATOM 1805 C CA . GLU A 1 222 ? -41.292 -1.237 46.515 1.00 98.56 222 GLU A CA 1
ATOM 1806 C C . GLU A 1 222 ? -42.215 -2.214 47.263 1.00 98.56 222 GLU A C 1
ATOM 1808 O O . GLU A 1 222 ? -43.040 -1.800 48.078 1.00 98.56 222 GLU A O 1
ATOM 1813 N N . SER A 1 223 ? -42.080 -3.522 47.016 1.00 98.44 223 SER A N 1
ATOM 1814 C CA . SER A 1 223 ? -42.843 -4.547 47.739 1.00 98.44 223 SER A CA 1
ATOM 1815 C C . SER A 1 223 ? -42.485 -4.586 49.226 1.00 98.44 223 SER A C 1
ATOM 1817 O O . SER A 1 223 ? -43.372 -4.709 50.073 1.00 98.44 223 SER A O 1
ATOM 1819 N N . LEU A 1 224 ? -41.194 -4.488 49.553 1.00 98.56 224 LEU A N 1
ATOM 1820 C CA . LEU A 1 224 ? -40.713 -4.495 50.931 1.00 98.56 224 LEU A CA 1
ATOM 1821 C C . LEU A 1 224 ? -41.162 -3.239 51.682 1.00 98.56 224 LEU A C 1
ATOM 1823 O O . LEU A 1 224 ? -41.615 -3.345 52.817 1.00 98.56 224 LEU A O 1
ATOM 1827 N N . GLU A 1 225 ? -41.097 -2.072 51.042 1.00 98.50 225 GLU A N 1
ATOM 1828 C CA . GLU A 1 225 ? -41.555 -0.801 51.607 1.00 98.50 225 GLU A CA 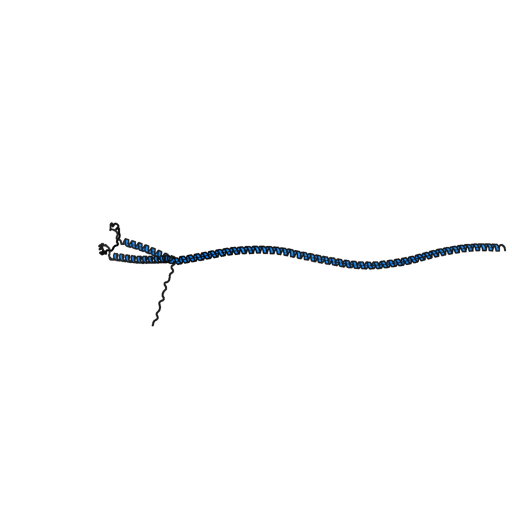1
ATOM 1829 C C . GLU A 1 225 ? -43.054 -0.846 51.930 1.00 98.50 225 GLU A C 1
ATOM 1831 O O . GLU A 1 225 ? -43.443 -0.550 53.059 1.00 98.50 225 GLU A O 1
ATOM 1836 N N . LYS A 1 226 ? -43.889 -1.345 51.006 1.00 98.44 226 LYS A N 1
ATOM 1837 C CA . LYS A 1 226 ? -45.327 -1.563 51.256 1.00 98.44 226 LYS A CA 1
ATOM 1838 C C . LYS A 1 226 ? -45.573 -2.488 52.449 1.00 98.44 226 LYS A C 1
ATOM 1840 O O . LYS A 1 226 ? -46.416 -2.190 53.295 1.00 98.44 226 LYS A O 1
ATOM 1845 N N . SER A 1 227 ? -44.836 -3.598 52.534 1.00 98.12 227 SER A N 1
ATOM 1846 C CA . SER A 1 227 ? -44.944 -4.530 53.661 1.00 98.12 227 SER A CA 1
ATOM 1847 C C . SER A 1 227 ? -44.498 -3.891 54.979 1.00 98.12 227 SER A C 1
ATOM 1849 O O . SER A 1 227 ? -45.134 -4.113 56.008 1.00 98.12 227 SER A O 1
ATOM 1851 N N . ALA A 1 228 ? -43.421 -3.102 54.969 1.00 98.31 228 ALA A N 1
ATOM 1852 C CA . ALA A 1 228 ? -42.911 -2.411 56.147 1.00 98.31 228 ALA A CA 1
ATOM 1853 C C . ALA A 1 228 ? -43.909 -1.364 56.659 1.00 98.31 228 ALA A C 1
ATOM 1855 O O . ALA A 1 228 ? -44.205 -1.345 57.853 1.00 98.31 228 ALA A O 1
ATOM 1856 N N . SER A 1 229 ? -44.500 -0.557 55.770 1.00 98.44 229 SER A N 1
ATOM 1857 C CA . SER A 1 229 ? -45.555 0.399 56.133 1.00 98.44 229 SER A CA 1
ATOM 1858 C C . SER A 1 229 ? -46.781 -0.294 56.734 1.00 98.44 229 SER A C 1
ATOM 1860 O O . SER A 1 229 ? -47.307 0.168 57.744 1.00 98.44 229 SER A O 1
ATOM 1862 N N . ALA A 1 230 ? -47.209 -1.428 56.168 1.00 98.44 230 ALA A N 1
ATOM 1863 C CA . ALA A 1 230 ? -48.326 -2.205 56.707 1.00 98.44 230 ALA A CA 1
ATOM 1864 C C . ALA A 1 230 ? -48.027 -2.771 58.108 1.00 98.44 230 ALA A C 1
ATOM 1866 O O . ALA A 1 230 ? -48.888 -2.737 58.988 1.00 98.44 230 ALA A O 1
ATOM 1867 N N . MET A 1 231 ? -46.804 -3.260 58.344 1.00 98.31 231 MET A N 1
ATOM 1868 C CA . MET A 1 231 ? -46.390 -3.728 59.671 1.00 98.31 231 MET A CA 1
ATOM 1869 C C . MET A 1 231 ? -46.335 -2.591 60.692 1.00 98.31 231 MET A C 1
ATOM 1871 O O . MET A 1 231 ? -46.825 -2.767 61.803 1.00 98.31 231 MET A O 1
ATOM 1875 N N . LEU A 1 232 ? -45.789 -1.428 60.321 1.00 98.50 232 LEU A N 1
ATOM 1876 C CA . LEU A 1 232 ? -45.759 -0.251 61.195 1.00 98.50 232 LEU A CA 1
ATOM 1877 C C . LEU A 1 232 ? -47.170 0.191 61.595 1.00 98.50 232 LEU A C 1
ATOM 1879 O O . LEU A 1 232 ? -47.414 0.439 62.772 1.00 98.50 232 LEU A O 1
ATOM 1883 N N . PHE A 1 233 ? -48.111 0.209 60.648 1.00 98.31 233 PHE A N 1
ATOM 1884 C CA . PHE A 1 233 ? -49.514 0.508 60.941 1.00 98.31 233 PHE A CA 1
ATOM 1885 C C . PHE A 1 233 ? -50.108 -0.477 61.960 1.00 98.31 233 PHE A C 1
ATOM 1887 O O . PHE A 1 233 ? -50.731 -0.066 62.937 1.00 98.31 233 PHE A O 1
ATOM 1894 N N . LYS A 1 234 ? -49.855 -1.780 61.785 1.00 98.44 234 LYS A N 1
ATOM 1895 C CA . LYS A 1 234 ? -50.332 -2.817 62.711 1.00 98.44 234 LYS A CA 1
ATOM 1896 C C . LYS A 1 234 ? -49.711 -2.699 64.108 1.00 98.44 234 LYS A C 1
ATOM 1898 O O . LYS A 1 234 ? -50.392 -2.940 65.101 1.00 98.44 234 LYS A O 1
ATOM 1903 N N . ILE A 1 235 ? -48.431 -2.331 64.196 1.00 98.44 235 ILE A N 1
ATOM 1904 C CA . ILE A 1 235 ? -47.768 -2.053 65.478 1.00 98.44 235 ILE A CA 1
ATOM 1905 C C . ILE A 1 235 ? -48.460 -0.878 66.172 1.00 98.44 235 ILE A C 1
ATOM 1907 O O . ILE A 1 235 ? -48.810 -1.004 67.338 1.00 98.44 235 ILE A O 1
ATOM 1911 N N . GLN A 1 236 ? -48.741 0.209 65.454 1.00 98.25 236 GLN A N 1
ATOM 1912 C CA . GLN A 1 236 ? -49.405 1.388 66.014 1.00 98.25 236 GLN A CA 1
ATOM 1913 C C . GLN A 1 236 ? -50.839 1.096 66.504 1.00 98.25 236 GLN A C 1
ATOM 1915 O O . GLN A 1 236 ? -51.269 1.596 67.548 1.00 98.25 236 GLN A O 1
ATOM 1920 N N . GLU A 1 237 ? -51.591 0.267 65.776 1.00 98.31 237 GLU A N 1
ATOM 1921 C CA . GLU A 1 237 ? -52.919 -0.204 66.195 1.00 98.31 237 GLU A CA 1
ATOM 1922 C C . GLU A 1 237 ? -52.839 -1.040 67.482 1.00 98.31 237 GLU A C 1
ATOM 1924 O O . GLU A 1 237 ? -53.605 -0.833 68.431 1.00 98.31 237 GLU A O 1
ATOM 1929 N N . MET A 1 238 ? -51.865 -1.951 67.549 1.00 98.25 238 MET A N 1
ATOM 1930 C CA . MET A 1 238 ? -51.616 -2.767 68.734 1.00 98.25 238 MET A CA 1
ATOM 1931 C C . MET A 1 238 ? -51.165 -1.913 69.925 1.00 98.25 238 MET A C 1
ATOM 1933 O O . MET A 1 238 ? -51.674 -2.105 71.024 1.00 98.25 238 MET A O 1
ATOM 1937 N N . GLU A 1 239 ? -50.276 -0.937 69.726 1.00 98.31 239 GLU A N 1
ATOM 1938 C CA . GLU A 1 239 ? -49.864 0.025 70.757 1.00 98.31 239 GLU A CA 1
ATOM 1939 C C . GLU A 1 239 ? -51.064 0.799 71.313 1.00 98.31 239 GLU A C 1
ATOM 1941 O O . GLU A 1 239 ? -51.212 0.926 72.529 1.00 98.31 239 GLU A O 1
ATOM 1946 N N . SER A 1 240 ? -51.965 1.252 70.436 1.00 98.25 240 SER A N 1
ATOM 1947 C CA . SER A 1 240 ? -53.197 1.945 70.833 1.00 98.25 240 SER A CA 1
ATOM 1948 C C . SER A 1 240 ? -54.117 1.040 71.657 1.00 98.25 240 SER A C 1
ATOM 1950 O O . SER A 1 240 ? -54.664 1.471 72.673 1.00 98.25 240 SER A O 1
ATOM 1952 N N . THR A 1 241 ? -54.254 -0.227 71.254 1.00 98.44 241 THR A N 1
ATOM 1953 C CA . THR A 1 241 ? -55.048 -1.234 71.976 1.00 98.44 241 THR A CA 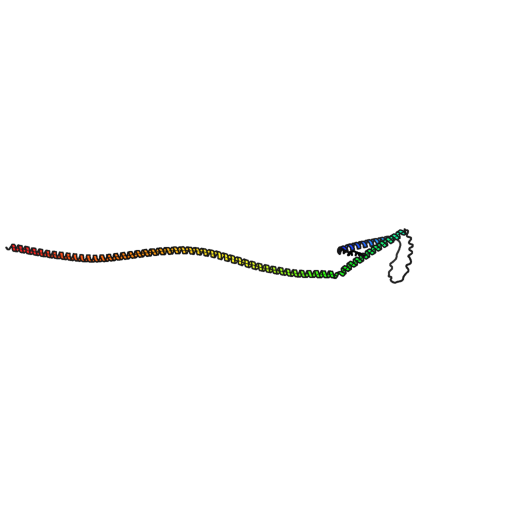1
ATOM 1954 C C . THR A 1 241 ? -54.464 -1.507 73.361 1.00 98.44 241 THR A C 1
ATOM 1956 O O . THR A 1 241 ? -55.179 -1.425 74.359 1.00 98.44 241 THR A O 1
ATOM 1959 N N . VAL A 1 242 ? -53.151 -1.737 73.443 1.00 98.50 242 VAL A N 1
ATOM 1960 C CA . VAL A 1 242 ? -52.433 -1.953 74.707 1.00 98.50 242 VAL A CA 1
ATOM 1961 C C . VAL A 1 242 ? -52.583 -0.749 75.638 1.00 98.50 242 VAL A C 1
ATOM 1963 O O . VAL A 1 242 ? -52.752 -0.920 76.843 1.00 98.50 242 VAL A O 1
ATOM 1966 N N . GLU A 1 243 ? -52.560 0.476 75.113 1.00 98.38 243 GLU A N 1
ATOM 1967 C CA . GLU A 1 243 ? -52.746 1.681 75.923 1.00 98.38 243 GLU A CA 1
ATOM 1968 C C . GLU A 1 243 ? -54.175 1.797 76.487 1.00 98.38 243 GLU A C 1
ATOM 1970 O O . GLU A 1 243 ? -54.364 2.206 77.637 1.00 98.38 243 GLU A O 1
ATOM 1975 N N . VAL A 1 244 ? -55.195 1.384 75.725 1.00 98.25 244 VAL A N 1
ATOM 1976 C CA . VAL A 1 244 ? -56.576 1.277 76.227 1.00 98.25 244 VAL A CA 1
ATOM 1977 C C . VAL A 1 244 ? -56.678 0.212 77.321 1.00 98.25 244 VAL A C 1
ATOM 1979 O O . VAL A 1 244 ? -57.249 0.482 78.380 1.00 98.25 244 VAL A O 1
ATOM 1982 N N . GLU A 1 245 ? -56.097 -0.969 77.108 1.00 97.94 245 GLU A N 1
ATOM 1983 C CA . GLU A 1 245 ? -56.078 -2.047 78.103 1.00 97.94 245 GLU A CA 1
ATOM 1984 C C . GLU A 1 245 ? -55.364 -1.620 79.391 1.00 97.94 245 GLU A C 1
ATOM 1986 O O . GLU A 1 245 ? -55.878 -1.851 80.485 1.00 97.94 245 GLU A O 1
ATOM 1991 N N . ARG A 1 246 ? -54.229 -0.915 79.294 1.00 98.06 246 ARG A N 1
ATOM 1992 C CA . ARG A 1 246 ? -53.518 -0.356 80.459 1.00 98.06 246 ARG A CA 1
ATOM 1993 C C . ARG A 1 246 ? -54.409 0.563 81.289 1.00 98.06 246 ARG A C 1
ATOM 1995 O O . ARG A 1 246 ? -54.453 0.425 82.513 1.00 98.06 246 ARG A O 1
ATOM 2002 N N . LYS A 1 247 ? -55.154 1.464 80.641 1.00 98.12 247 LYS A N 1
ATOM 2003 C CA . LYS A 1 247 ? -56.111 2.352 81.323 1.00 98.12 247 LYS A CA 1
ATOM 2004 C C . LYS A 1 247 ? -57.237 1.564 81.991 1.00 98.12 247 LYS A C 1
ATOM 2006 O O . LYS A 1 247 ? -57.586 1.856 83.132 1.00 98.12 247 LYS A O 1
ATOM 2011 N N . GLN A 1 248 ? -57.780 0.545 81.324 1.00 97.81 248 GLN A N 1
ATOM 2012 C CA . GLN A 1 248 ? -58.805 -0.322 81.917 1.00 97.81 248 GLN A CA 1
ATOM 2013 C C . GLN A 1 248 ? -58.281 -1.079 83.141 1.00 97.81 248 GLN A C 1
ATOM 2015 O O . GLN A 1 248 ? -58.958 -1.116 84.167 1.00 97.81 248 GLN A O 1
ATOM 2020 N N . VAL A 1 249 ? -57.066 -1.630 83.069 1.00 98.25 249 VAL A N 1
ATOM 2021 C CA . VAL A 1 249 ? -56.412 -2.294 84.205 1.00 98.25 249 VAL A CA 1
ATOM 2022 C C . VAL A 1 249 ? -56.246 -1.322 85.373 1.00 98.25 249 VAL A C 1
ATOM 2024 O O . VAL A 1 249 ? -56.548 -1.688 86.507 1.00 98.25 249 VAL A O 1
ATOM 2027 N N . GLN A 1 250 ? -55.840 -0.077 85.116 1.00 97.94 250 GLN A N 1
ATOM 2028 C CA . GLN A 1 250 ? -55.717 0.947 86.155 1.00 97.94 250 GLN A CA 1
ATOM 2029 C C . GLN A 1 250 ? -57.065 1.259 86.828 1.00 97.94 250 GLN A C 1
ATOM 2031 O O . GLN A 1 250 ? -57.140 1.317 88.057 1.00 97.94 250 GLN A O 1
ATOM 2036 N N . ILE A 1 251 ? -58.143 1.399 86.049 1.00 97.75 251 ILE A N 1
ATOM 2037 C CA . ILE A 1 251 ? -59.504 1.597 86.576 1.00 97.75 251 ILE A CA 1
ATOM 2038 C C . ILE A 1 251 ? -59.943 0.386 87.409 1.00 97.75 251 ILE A C 1
ATOM 2040 O O . ILE A 1 251 ? -60.450 0.536 88.520 1.00 97.75 251 ILE A O 1
ATOM 2044 N N . LEU A 1 252 ? -59.712 -0.830 86.911 1.00 97.75 252 LEU A N 1
ATOM 2045 C CA . LEU A 1 252 ? -60.059 -2.058 87.619 1.00 97.75 252 LEU A CA 1
ATOM 2046 C C . LEU A 1 252 ? -59.293 -2.185 88.942 1.00 97.75 252 LEU A C 1
ATOM 2048 O O . LEU A 1 252 ? -59.873 -2.585 89.951 1.00 97.75 252 LEU A O 1
ATOM 2052 N N . GLN A 1 253 ? -58.014 -1.804 88.965 1.00 97.56 253 GLN A N 1
ATOM 2053 C CA . GLN A 1 253 ? -57.208 -1.753 90.185 1.00 97.56 253 GLN A CA 1
ATOM 2054 C C . GLN A 1 253 ? -57.782 -0.756 91.198 1.00 97.56 253 GLN A C 1
ATOM 2056 O O . GLN A 1 253 ? -57.931 -1.113 92.368 1.00 97.56 253 GLN A O 1
ATOM 2061 N N . GLN A 1 254 ? -58.158 0.453 90.764 1.00 97.50 254 GLN A N 1
ATOM 2062 C CA . GLN A 1 254 ? -58.809 1.447 91.627 1.00 97.50 254 GLN A CA 1
ATOM 2063 C C . GLN A 1 254 ? -60.127 0.916 92.204 1.00 97.50 254 GLN A C 1
ATOM 2065 O O . GLN A 1 254 ? -60.341 0.992 93.414 1.00 97.50 254 GLN A O 1
ATOM 2070 N N . ASN A 1 255 ? -60.964 0.295 91.370 1.00 97.50 255 ASN A N 1
ATOM 2071 C CA . ASN A 1 255 ? -62.218 -0.323 91.802 1.00 97.50 255 ASN A CA 1
ATOM 2072 C C . ASN A 1 255 ? -61.984 -1.445 92.823 1.00 97.50 255 ASN A C 1
ATOM 2074 O O . ASN A 1 255 ? -62.686 -1.513 93.828 1.00 97.50 255 ASN A O 1
ATOM 2078 N N . CYS A 1 256 ? -60.978 -2.300 92.614 1.00 96.94 256 CYS A N 1
ATOM 2079 C CA . CYS A 1 256 ? -60.612 -3.345 93.574 1.00 96.94 256 CYS A CA 1
ATOM 2080 C C . CYS A 1 256 ? -60.192 -2.762 94.929 1.00 96.94 256 CYS A C 1
ATOM 2082 O O . CYS A 1 256 ? -60.553 -3.309 95.970 1.00 96.94 256 CYS A O 1
ATOM 2084 N N . VAL A 1 257 ? -59.422 -1.670 94.927 1.00 97.19 257 VAL A N 1
ATOM 2085 C CA . VAL A 1 257 ? -59.002 -0.987 96.159 1.00 97.19 257 VAL A CA 1
ATOM 2086 C C . VAL A 1 257 ? -60.207 -0.378 96.878 1.00 97.19 257 VAL A C 1
ATOM 2088 O O . VAL A 1 257 ? -60.360 -0.611 98.074 1.00 97.19 257 VAL A O 1
ATOM 2091 N N . ALA A 1 258 ? -61.087 0.322 96.157 1.00 96.94 258 ALA A N 1
ATOM 2092 C CA . ALA A 1 258 ? -62.307 0.911 96.716 1.00 96.94 258 ALA A CA 1
ATOM 2093 C C . ALA A 1 258 ? -63.276 -0.150 97.264 1.00 96.94 258 ALA A C 1
ATOM 2095 O O . ALA A 1 258 ? -63.876 0.021 98.324 1.00 96.94 258 ALA A O 1
ATOM 2096 N N . LEU A 1 259 ? -63.406 -1.284 96.571 1.00 97.00 259 LEU A N 1
ATOM 2097 C CA . LEU A 1 259 ? -64.214 -2.400 97.045 1.00 97.00 259 LEU A CA 1
ATOM 2098 C C . LEU A 1 259 ? -63.619 -3.006 98.322 1.00 97.00 259 LEU A C 1
ATOM 2100 O O . LEU A 1 259 ? -64.356 -3.250 99.273 1.00 97.00 259 LEU A O 1
ATOM 2104 N N . ARG A 1 260 ? -62.293 -3.202 98.386 1.00 97.25 260 ARG A N 1
ATOM 2105 C CA . ARG A 1 260 ? -61.623 -3.675 99.609 1.00 97.25 260 ARG A CA 1
ATOM 2106 C C . ARG A 1 260 ? -61.816 -2.713 100.777 1.00 97.25 260 ARG A C 1
ATOM 2108 O O . ARG A 1 260 ? -62.116 -3.182 101.870 1.00 97.25 260 ARG A O 1
ATOM 2115 N N . SER A 1 261 ? -61.680 -1.401 100.566 1.00 96.69 261 SER A N 1
ATOM 2116 C CA . SER A 1 261 ? -61.921 -0.423 101.633 1.00 96.69 261 SER A CA 1
ATOM 2117 C C . SER A 1 261 ? -63.380 -0.438 102.086 1.00 96.69 261 SER A C 1
ATOM 2119 O O . SER A 1 261 ? -63.629 -0.469 103.284 1.00 96.69 261 SER A O 1
ATOM 2121 N N . SER A 1 262 ? -64.342 -0.522 101.160 1.00 96.75 262 SER A N 1
ATOM 2122 C CA . SER A 1 262 ? -65.768 -0.656 101.493 1.00 96.75 262 SER A CA 1
ATOM 2123 C C . SER A 1 262 ? -66.071 -1.930 102.287 1.00 96.75 262 SER A C 1
ATOM 2125 O O . SER A 1 262 ? -66.863 -1.883 103.229 1.00 96.75 262 SER A O 1
ATOM 2127 N N . ILE A 1 263 ? -65.464 -3.066 101.924 1.00 95.44 263 ILE A N 1
ATOM 2128 C CA . ILE A 1 263 ? -65.601 -4.326 102.667 1.00 95.44 263 ILE A CA 1
ATOM 2129 C C . ILE A 1 263 ? -65.048 -4.154 104.080 1.00 95.44 263 ILE A C 1
ATOM 2131 O O . ILE A 1 263 ? -65.747 -4.500 105.027 1.00 95.44 263 ILE A O 1
ATOM 2135 N N . GLN A 1 264 ? -63.853 -3.571 104.227 1.00 95.44 264 GLN A N 1
ATOM 2136 C CA . GLN A 1 264 ? -63.256 -3.311 105.537 1.00 95.44 264 GLN A CA 1
ATOM 2137 C C . GLN A 1 264 ? -64.159 -2.416 106.393 1.00 95.44 264 GLN A C 1
ATOM 2139 O O . GLN A 1 264 ? -64.488 -2.781 107.512 1.00 95.44 264 GLN A O 1
ATOM 2144 N N . THR A 1 265 ? -64.658 -1.302 105.847 1.00 95.19 265 THR A N 1
ATOM 2145 C CA . THR A 1 265 ? -65.587 -0.414 106.566 1.00 95.19 265 THR A CA 1
ATOM 2146 C C . THR A 1 265 ? -66.870 -1.136 106.976 1.00 95.19 265 THR A C 1
ATOM 2148 O O . THR A 1 265 ? -67.364 -0.941 108.082 1.00 95.19 265 THR A O 1
ATOM 2151 N N . THR A 1 266 ? -67.411 -1.998 106.113 1.00 94.44 266 THR A N 1
ATOM 2152 C CA . THR A 1 266 ? -68.614 -2.781 106.435 1.00 94.44 266 THR A CA 1
ATOM 2153 C C . THR A 1 266 ? -68.329 -3.817 107.523 1.00 94.44 266 THR A C 1
ATOM 2155 O O . THR A 1 266 ? -69.169 -4.027 108.393 1.00 94.44 266 THR A O 1
ATOM 2158 N N . GLN A 1 267 ? -67.150 -4.447 107.505 1.00 94.88 267 GLN A N 1
ATOM 2159 C CA . GLN A 1 267 ? -66.699 -5.358 108.559 1.00 94.88 267 GLN A CA 1
ATOM 2160 C C . GLN A 1 267 ? -66.509 -4.629 109.894 1.00 94.88 267 GLN A C 1
ATOM 2162 O O . GLN A 1 267 ? -66.965 -5.133 110.917 1.00 94.88 267 GLN A O 1
ATOM 2167 N N . ASP A 1 268 ? -65.914 -3.435 109.885 1.00 93.75 268 ASP A N 1
ATOM 2168 C CA . ASP A 1 268 ? -65.732 -2.607 111.082 1.00 93.75 268 ASP A CA 1
ATOM 2169 C C . ASP A 1 268 ? -67.091 -2.184 111.671 1.00 93.75 268 ASP A C 1
ATOM 2171 O O . ASP A 1 268 ? -67.316 -2.305 112.876 1.00 93.75 268 ASP A O 1
ATOM 2175 N N . LEU A 1 269 ? -68.036 -1.752 110.825 1.00 94.12 269 LEU A N 1
ATOM 2176 C CA . LEU A 1 269 ? -69.411 -1.439 111.235 1.00 94.12 269 LEU A CA 1
ATOM 2177 C C . LEU A 1 269 ? -70.143 -2.673 111.776 1.00 94.12 269 LEU A C 1
ATOM 2179 O O . LEU A 1 269 ? -70.832 -2.583 112.788 1.00 94.12 269 LEU A O 1
ATOM 2183 N N . LEU A 1 270 ? -69.978 -3.834 111.137 1.00 93.00 270 LEU A N 1
ATOM 2184 C CA . LEU A 1 270 ? -70.556 -5.090 111.611 1.00 93.00 270 LEU A CA 1
ATOM 2185 C C . LEU A 1 270 ? -70.010 -5.463 112.994 1.00 93.00 270 LEU A C 1
ATOM 2187 O O . LEU A 1 270 ? -70.790 -5.863 113.854 1.00 93.00 270 LEU A O 1
ATOM 2191 N N . ALA A 1 271 ? -68.704 -5.312 113.223 1.00 92.69 271 ALA A N 1
ATOM 2192 C CA . ALA A 1 271 ? -68.089 -5.554 114.524 1.00 92.69 271 ALA A CA 1
ATOM 2193 C C . ALA A 1 271 ? -68.642 -4.600 115.599 1.00 92.69 271 ALA A C 1
ATOM 2195 O O . ALA A 1 271 ? -68.975 -5.048 116.696 1.00 92.69 271 ALA A O 1
ATOM 2196 N N . GLN A 1 272 ? -68.821 -3.312 115.274 1.00 92.62 272 GLN A N 1
ATOM 2197 C CA . GLN A 1 272 ? -69.457 -2.342 116.177 1.00 92.62 272 GLN A CA 1
ATOM 2198 C C . GLN A 1 272 ? -70.908 -2.713 116.507 1.00 92.62 272 GLN A C 1
ATOM 2200 O O . GLN A 1 272 ? -71.302 -2.674 117.670 1.00 92.62 272 GLN A O 1
ATOM 2205 N N . GLU A 1 273 ? -71.715 -3.085 115.513 1.00 90.12 273 GLU A N 1
ATOM 2206 C CA . GLU A 1 273 ? -73.108 -3.484 115.740 1.00 90.12 273 GLU A CA 1
ATOM 2207 C C . GLU A 1 273 ? -73.210 -4.810 116.507 1.00 90.12 273 GLU A C 1
ATOM 2209 O O . GLU A 1 273 ? -74.069 -4.950 117.375 1.00 90.12 273 GLU A O 1
ATOM 2214 N N . GLN A 1 274 ? -72.309 -5.768 116.264 1.00 90.81 274 GLN A N 1
ATOM 2215 C CA . GLN A 1 274 ? -72.208 -6.990 117.069 1.00 90.81 274 GLN A CA 1
ATOM 2216 C C . GLN A 1 274 ? -71.841 -6.684 118.525 1.00 90.81 274 GLN A C 1
ATOM 2218 O O . GLN A 1 274 ? -72.443 -7.264 119.429 1.00 90.81 274 GLN A O 1
ATOM 2223 N N . GLN A 1 275 ? -70.913 -5.751 118.764 1.00 89.88 275 GLN A N 1
ATOM 2224 C CA . GLN A 1 275 ? -70.575 -5.290 120.110 1.00 89.88 275 GLN A CA 1
ATOM 2225 C C . GLN A 1 275 ? -71.784 -4.637 120.796 1.00 89.88 275 GLN A C 1
ATOM 2227 O O . GLN A 1 275 ? -72.153 -5.061 121.890 1.00 89.88 275 GLN A O 1
ATOM 2232 N N . LYS A 1 276 ? -72.454 -3.676 120.144 1.00 89.06 276 LYS A N 1
ATOM 2233 C CA . LYS A 1 276 ? -73.675 -3.037 120.673 1.00 89.06 276 LYS A CA 1
ATOM 2234 C C . LYS A 1 276 ? -74.787 -4.045 120.940 1.00 89.06 276 LYS A C 1
ATOM 2236 O O . LYS A 1 276 ? -75.488 -3.940 121.940 1.00 89.06 276 LYS A O 1
ATOM 2241 N N . LYS A 1 277 ? -74.967 -5.029 120.053 1.00 88.00 277 LYS A N 1
ATOM 2242 C CA . LYS A 1 277 ? -75.918 -6.125 120.255 1.00 88.00 277 LYS A CA 1
ATOM 2243 C C . LYS A 1 277 ? -75.566 -6.921 121.511 1.00 88.00 277 LYS A C 1
ATOM 2245 O O . LYS A 1 277 ? -76.465 -7.190 122.297 1.00 88.00 277 LYS A O 1
ATOM 2250 N N . GLY A 1 278 ? -74.291 -7.247 121.722 1.00 86.38 278 GLY A N 1
ATOM 2251 C CA . GLY A 1 278 ? -73.823 -7.882 122.956 1.00 86.38 278 GLY A CA 1
ATOM 2252 C C . GLY A 1 278 ? -74.104 -7.027 124.197 1.00 86.38 278 GLY A C 1
ATOM 2253 O O . GLY A 1 278 ? -74.658 -7.526 125.171 1.00 86.38 278 GLY A O 1
ATOM 2254 N N . GLU A 1 279 ? -73.815 -5.724 124.150 1.00 85.94 279 GLU A N 1
ATOM 2255 C CA . GLU A 1 279 ? -74.136 -4.772 125.228 1.00 85.94 279 GLU A CA 1
ATOM 2256 C C . GLU A 1 279 ? -75.651 -4.722 125.517 1.00 85.94 279 GLU A C 1
ATOM 2258 O O . GLU A 1 279 ? -76.075 -4.783 126.674 1.00 85.94 279 GLU A O 1
ATOM 2263 N N . LEU A 1 280 ? -76.496 -4.707 124.483 1.00 85.06 280 LEU A N 1
ATOM 2264 C CA . LEU A 1 280 ? -77.953 -4.779 124.622 1.00 85.06 280 LEU A CA 1
ATOM 2265 C C . LEU A 1 280 ? -78.427 -6.133 125.169 1.00 85.06 280 LEU A C 1
ATOM 2267 O O . LEU A 1 280 ? -79.302 -6.154 126.027 1.00 85.06 280 LEU A O 1
ATOM 2271 N N . GLU A 1 281 ? -77.864 -7.258 124.725 1.00 84.56 281 GLU A N 1
ATOM 2272 C CA . GLU A 1 281 ? -78.187 -8.597 125.241 1.00 84.56 281 GLU A CA 1
ATOM 2273 C C . GLU A 1 281 ? -77.796 -8.744 126.720 1.00 84.56 281 GLU A C 1
ATOM 2275 O O . GLU A 1 281 ? -78.569 -9.304 127.504 1.00 84.56 281 GLU A O 1
ATOM 2280 N N . THR A 1 282 ? -76.650 -8.187 127.134 1.00 82.25 282 THR A N 1
ATOM 2281 C CA . THR A 1 282 ? -76.272 -8.108 128.558 1.00 82.25 282 THR A CA 1
ATOM 2282 C C . THR A 1 282 ? -77.231 -7.218 129.348 1.00 82.25 282 THR A C 1
ATOM 2284 O O . THR A 1 282 ? -77.713 -7.644 130.395 1.00 82.25 282 THR A O 1
ATOM 2287 N N . SER A 1 283 ? -77.622 -6.060 128.802 1.00 81.75 283 SER A N 1
ATOM 2288 C CA . SER A 1 283 ? -78.603 -5.156 129.420 1.00 81.75 283 SER A CA 1
ATOM 2289 C C . SER A 1 283 ? -79.990 -5.803 129.551 1.00 81.75 283 SER A C 1
ATOM 2291 O O . SER A 1 283 ? -80.632 -5.680 130.589 1.00 81.75 283 SER A O 1
ATOM 2293 N N . ILE A 1 284 ? -80.450 -6.545 128.534 1.00 81.44 284 ILE A N 1
ATOM 2294 C CA . ILE A 1 284 ? -81.699 -7.328 128.565 1.00 81.44 284 ILE A CA 1
ATOM 2295 C C . ILE A 1 284 ? -81.609 -8.444 129.610 1.00 81.44 284 ILE A C 1
ATOM 2297 O O . ILE A 1 284 ? -82.588 -8.713 130.303 1.00 81.44 284 ILE A O 1
ATOM 2301 N N . SER A 1 285 ? -80.451 -9.096 129.735 1.00 78.81 285 SER A N 1
ATOM 2302 C CA . SER A 1 285 ? -80.227 -10.139 130.743 1.00 78.81 285 SER A CA 1
ATOM 2303 C C . SER A 1 285 ? -80.232 -9.568 132.166 1.00 78.81 285 SER A C 1
ATOM 2305 O O . SER A 1 285 ? -80.797 -10.194 133.057 1.00 78.81 285 SER A O 1
ATOM 2307 N N . GLN A 1 286 ? -79.690 -8.362 132.370 1.00 76.38 286 GLN A N 1
ATOM 2308 C CA . GLN A 1 286 ? -79.791 -7.608 133.627 1.00 76.38 286 GLN A CA 1
ATOM 2309 C C . GLN A 1 286 ? -81.236 -7.196 133.939 1.00 76.38 286 GLN A C 1
ATOM 2311 O O . GLN A 1 286 ? -81.735 -7.503 135.014 1.00 76.38 286 GLN A O 1
ATOM 2316 N N . LEU A 1 287 ? -81.966 -6.642 132.967 1.00 73.75 287 LEU A N 1
ATOM 2317 C CA . LEU A 1 287 ? -83.398 -6.335 133.101 1.00 73.75 287 LEU A CA 1
ATOM 2318 C C . LEU A 1 287 ? -84.264 -7.571 133.401 1.00 73.75 287 LEU A C 1
ATOM 2320 O O . LEU A 1 287 ? -85.278 -7.448 134.077 1.00 73.75 287 LEU A O 1
ATOM 2324 N N . LYS A 1 288 ? -83.881 -8.758 132.913 1.00 71.38 288 LYS A N 1
ATOM 2325 C CA . LYS A 1 288 ? -84.528 -10.042 133.247 1.00 71.38 288 LYS A CA 1
ATOM 2326 C C . LYS A 1 288 ? -84.156 -10.591 134.630 1.00 71.38 288 LYS A C 1
ATOM 2328 O O . LYS A 1 288 ? -84.869 -11.457 135.116 1.00 71.38 288 LYS A O 1
ATOM 2333 N N . SER A 1 289 ? -83.035 -10.159 135.205 1.00 68.88 289 SER A N 1
ATOM 2334 C CA . SER A 1 289 ? -82.576 -10.522 136.554 1.00 68.88 289 SER A CA 1
ATOM 2335 C C . SER A 1 289 ? -83.207 -9.634 137.634 1.00 68.88 289 SER A C 1
ATOM 2337 O O . SER A 1 289 ? -83.304 -10.054 138.783 1.00 68.88 289 SER A O 1
ATOM 2339 N N . ASP A 1 290 ? -83.617 -8.419 137.265 1.00 56.19 290 ASP A N 1
ATOM 2340 C CA . ASP A 1 290 ? -84.203 -7.414 138.161 1.00 56.19 290 ASP A CA 1
ATOM 2341 C C . ASP A 1 290 ? -85.750 -7.475 138.228 1.00 56.19 290 ASP A C 1
ATOM 2343 O O . ASP A 1 290 ? -86.388 -6.577 138.782 1.00 56.19 290 ASP A O 1
ATOM 2347 N N . LEU A 1 291 ? -86.355 -8.528 137.663 1.00 47.84 291 LEU A N 1
ATOM 2348 C CA . LEU A 1 291 ? -87.801 -8.771 137.528 1.00 47.84 291 LEU A CA 1
ATOM 2349 C C . LEU A 1 291 ? -88.178 -10.099 138.195 1.00 47.84 291 LEU A C 1
ATOM 2351 O O . LEU A 1 291 ? -89.229 -10.133 138.874 1.00 47.84 291 LEU A O 1
#

pLDDT: mean 82.74, std 21.14, range [27.78, 98.75]

Foldseek 3Di:
DDDPDDDDDPDPPPPPPDPVNLVVVLVVLVVVLVVLVVVLVVLVVVPPDDDDDDDDDDDDDDDDDDDDDDPDPPPPPPPPPDDPVVVVVSVVVSVVSVVVSVVSVVVSVVVVVVVVCVVVVPVVVVVVVVVVVVVVVVVVVVVVVVVVVVVVVVVVVVVVVVVVVVVVVVVVVVVVVVVVVVVVVVVVVVVVVVVVVVVVVVVVVVVVVVVVVVVVVVVVVVVVVVVVVVVVVVVVVVVVVVVVVVVVVVVVVVVVVVVVVVVVVVVVVVVVVVVVVVVVVVVVVVVVVVD

Organism: Mustela putorius furo (NCBI:txid9669)

InterPro domains:
  IPR038807 Coiled-coil domain-containing protein 150 [PTHR35352] (6-291)